Protein AF-A0A7C3PBK8-F1 (afdb_monomer_lite)

pLDDT: mean 81.06, std 20.04, range [30.98, 98.12]

Sequence (240 aa):
MKSNHGRAAHWAAGWSSLLLICTGCASPRWGSDIARHQQQAVAHIAACYSADLALLRAQLASAVAARRIILLGALHREMIARAYITTALEADPSALDADLSDPAVSSALVSEVRLGRMSASQARAWLADYALSLRLGDGGALRDSMLARLAPIIEADEAGASLIAAFDDHARNVASLLTEAGANAAALGALSDTEPQWSAAAEVAAQEAWRRLVLDRITNPARRAAAEELLRLLLDPGRA

Radius of gyration: 36.45 Å; chains: 1; bounding box: 90×35×88 Å

Secondary structure (DSSP, 8-state):
-----SSSTTSSSSSTTS---------TTTHHHHHHHHHHHHHHHHHHHHHHHHHHHHHHHHHHHHHHHHHHHHHHHHHHHTTSB-TTS-B-HHHHHHHHH-TT---HHHHHHHTTSS-HHHHHHHHHHHHHHHHSTTTHHHHHHHHTTSHHHHHHHHHHHHHHHHHHHHHHHHHHHHHHHHHHHHHHHHHHHHGGGS-HHHHHHHHHHHHHHTGGG---HHHHHHHHHHHHHHH-GGG-

Foldseek 3Di:
DDDPPPPPPPPVPPPVPPPPPPPPPDPLVCQLVVLVVLLVVLVVCLVVVVVVLVVVLVVLLVVLVVVLVVQLVVLVVLCVVLVCAPPVLAGDLVSVVVQLPDPVHDHQLSCCCVVVVAPSVRSSVLSRVLSVLVPDPPSPVVNSVSSCPTPVNVVSVVVSVVVSVVSVVVSVVVSVVSVVSSVVSVVSNVVSVVVVPCPVVVVVVVVVCCCVPPLVPDPDPVVSVVVVVVSVCVVCVPVD

Structure (mmCIF, N/CA/C/O backbone):
data_AF-A0A7C3PBK8-F1
#
_entry.id   AF-A0A7C3PBK8-F1
#
loop_
_atom_site.group_PDB
_atom_site.id
_atom_site.type_symbol
_atom_site.label_atom_id
_atom_site.label_alt_id
_atom_site.label_comp_id
_atom_site.label_asym_id
_atom_site.label_entity_id
_atom_site.label_seq_id
_atom_site.pdbx_PDB_ins_code
_atom_site.Cartn_x
_atom_site.Cartn_y
_atom_site.Cartn_z
_atom_site.occupancy
_atom_site.B_iso_or_equiv
_atom_site.auth_seq_id
_atom_site.auth_comp_id
_atom_site.auth_asym_id
_atom_site.auth_atom_id
_atom_site.pdbx_PDB_model_num
ATOM 1 N N . MET A 1 1 ? 12.113 -24.464 13.161 1.00 42.66 1 MET A N 1
ATOM 2 C CA . MET A 1 1 ? 11.514 -23.589 12.129 1.00 42.66 1 MET A CA 1
ATOM 3 C C . MET A 1 1 ? 12.636 -23.088 11.230 1.00 42.66 1 MET A C 1
ATOM 5 O O . MET A 1 1 ? 13.467 -22.326 11.698 1.00 42.66 1 MET A O 1
ATOM 9 N N . LYS A 1 2 ? 12.749 -23.612 10.002 1.00 35.50 2 LYS A N 1
ATOM 10 C CA . LYS A 1 2 ? 13.788 -23.223 9.030 1.00 35.50 2 LYS A CA 1
ATOM 11 C C . LYS A 1 2 ? 13.216 -22.130 8.122 1.00 35.50 2 LYS A C 1
ATOM 13 O O . LYS A 1 2 ? 12.125 -22.305 7.587 1.00 35.50 2 LYS A O 1
ATOM 18 N N . SER A 1 3 ? 13.914 -21.000 8.027 1.00 35.47 3 SER A N 1
ATOM 19 C CA . SER A 1 3 ? 13.472 -19.802 7.313 1.00 35.47 3 SER A CA 1
ATOM 20 C C . SER A 1 3 ? 13.457 -20.019 5.798 1.00 35.47 3 SER A C 1
ATOM 22 O O . SER A 1 3 ? 14.362 -20.603 5.206 1.00 35.47 3 SER A O 1
ATOM 24 N N . ASN A 1 4 ? 12.385 -19.543 5.172 1.00 36.56 4 ASN A N 1
ATOM 25 C CA . ASN A 1 4 ? 12.097 -19.688 3.751 1.00 36.56 4 ASN A CA 1
ATOM 26 C C . ASN A 1 4 ? 12.462 -18.372 3.033 1.00 36.56 4 ASN A C 1
ATOM 28 O O . ASN A 1 4 ? 11.590 -17.638 2.582 1.00 36.56 4 ASN A O 1
ATOM 32 N N . HIS A 1 5 ? 13.749 -18.005 3.024 1.00 38.28 5 HIS A N 1
ATOM 33 C CA . HIS A 1 5 ? 14.252 -16.740 2.443 1.00 38.28 5 HIS A CA 1
ATOM 34 C C . HIS A 1 5 ? 14.914 -16.905 1.061 1.00 38.28 5 HIS A C 1
ATOM 36 O O . HIS A 1 5 ? 15.543 -15.985 0.556 1.00 38.28 5 HIS A O 1
ATOM 42 N N . GLY A 1 6 ? 14.758 -18.062 0.409 1.00 34.66 6 GLY A N 1
ATOM 43 C CA . GLY A 1 6 ? 15.491 -18.382 -0.824 1.00 34.66 6 GLY A CA 1
ATOM 44 C C . GLY A 1 6 ? 14.760 -18.172 -2.155 1.00 34.66 6 GLY A C 1
ATOM 45 O O . GLY A 1 6 ? 15.334 -18.496 -3.186 1.00 34.66 6 GLY A O 1
ATOM 46 N N . ARG A 1 7 ? 13.500 -17.705 -2.191 1.00 40.16 7 ARG A N 1
ATOM 47 C CA . ARG A 1 7 ? 12.685 -17.765 -3.433 1.00 40.16 7 ARG A CA 1
ATOM 48 C C . ARG A 1 7 ? 12.373 -16.434 -4.124 1.00 40.16 7 ARG A C 1
ATOM 50 O O . ARG A 1 7 ? 11.835 -16.465 -5.225 1.00 40.16 7 ARG A O 1
ATOM 57 N N . ALA A 1 8 ? 12.749 -15.288 -3.556 1.00 38.88 8 ALA A N 1
ATOM 58 C CA . ALA A 1 8 ? 12.483 -13.987 -4.185 1.00 38.88 8 ALA A CA 1
ATOM 59 C C . ALA A 1 8 ? 13.524 -13.578 -5.252 1.00 38.88 8 ALA A C 1
ATOM 61 O O . ALA A 1 8 ? 13.237 -12.734 -6.093 1.00 38.88 8 ALA A O 1
ATOM 62 N N . ALA A 1 9 ? 14.709 -14.200 -5.280 1.00 38.47 9 ALA A N 1
ATOM 63 C CA . ALA A 1 9 ? 15.804 -13.789 -6.168 1.00 38.47 9 ALA A CA 1
ATOM 64 C C . ALA A 1 9 ? 15.741 -14.367 -7.599 1.00 38.47 9 ALA A C 1
ATOM 66 O O . ALA A 1 9 ? 16.512 -13.951 -8.459 1.00 38.47 9 ALA A O 1
ATOM 67 N N . HIS A 1 10 ? 14.827 -15.300 -7.891 1.00 34.94 10 HIS A N 1
ATOM 68 C CA . HIS A 1 10 ? 14.789 -15.972 -9.200 1.00 34.94 10 HIS A CA 1
ATOM 69 C C . HIS A 1 10 ? 13.892 -15.304 -10.253 1.00 34.94 10 HIS A C 1
ATOM 71 O O . HIS A 1 10 ? 14.006 -15.642 -11.427 1.00 34.94 10 HIS A O 1
ATOM 77 N N . TRP A 1 11 ? 13.047 -14.337 -9.882 1.00 38.69 11 TRP A N 1
ATOM 78 C CA . TRP A 1 11 ? 12.154 -13.674 -10.845 1.00 38.69 11 TRP A CA 1
ATOM 79 C C . TRP A 1 11 ? 12.794 -12.467 -11.548 1.00 38.69 11 TRP A C 1
ATOM 81 O O . TRP A 1 11 ? 12.399 -12.142 -12.663 1.00 38.69 11 TRP A O 1
ATOM 91 N N . ALA A 1 12 ? 13.830 -11.854 -10.964 1.00 37.75 12 ALA A N 1
ATOM 92 C CA . ALA A 1 12 ? 14.523 -10.708 -11.564 1.00 37.75 12 ALA A CA 1
ATOM 93 C C . ALA A 1 12 ? 15.600 -11.101 -12.598 1.00 37.75 12 ALA A C 1
ATOM 95 O O . ALA A 1 12 ? 15.967 -10.291 -13.440 1.00 37.75 12 ALA A O 1
ATOM 96 N N . ALA A 1 13 ? 16.092 -12.345 -12.575 1.00 37.31 13 ALA A N 1
ATOM 97 C CA . ALA A 1 13 ? 17.197 -12.782 -13.435 1.00 37.31 13 ALA A CA 1
ATOM 98 C C . ALA A 1 13 ? 16.756 -13.350 -14.800 1.00 37.31 13 ALA A C 1
ATOM 100 O O . ALA A 1 13 ? 17.595 -13.584 -15.662 1.00 37.31 13 ALA A O 1
ATOM 101 N N . GLY A 1 14 ? 15.454 -13.585 -15.012 1.00 30.98 14 GLY A N 1
ATOM 102 C CA . GLY A 1 14 ? 14.950 -14.245 -16.225 1.00 30.98 14 GLY A CA 1
ATOM 103 C C . GLY A 1 14 ? 14.708 -13.325 -17.426 1.00 30.98 14 GLY A C 1
ATOM 104 O O . GLY A 1 14 ? 14.593 -13.816 -18.543 1.00 30.98 14 GLY A O 1
ATOM 105 N N . TRP A 1 15 ? 14.630 -12.008 -17.214 1.00 38.47 15 TRP A N 1
ATOM 106 C CA . TRP A 1 15 ? 14.223 -11.050 -18.255 1.00 38.47 15 TRP A CA 1
ATOM 107 C C . TRP A 1 15 ? 15.359 -10.113 -18.690 1.00 38.47 15 TRP A C 1
ATOM 109 O O . TRP A 1 15 ? 15.302 -9.537 -19.772 1.00 38.47 15 TRP A O 1
ATOM 119 N N . SER A 1 16 ? 16.434 -10.005 -17.902 1.00 34.56 16 SER A N 1
ATOM 120 C CA . SER A 1 16 ? 17.576 -9.128 -18.204 1.00 34.56 16 SER A CA 1
ATOM 121 C C . SER A 1 16 ? 18.539 -9.683 -19.261 1.00 34.56 16 SER A C 1
ATOM 123 O O . SER A 1 16 ? 19.406 -8.954 -19.732 1.00 34.56 16 SER A O 1
ATOM 125 N N . SER A 1 17 ? 18.413 -10.951 -19.659 1.00 34.31 17 SER A N 1
ATOM 126 C CA . SER A 1 17 ? 19.402 -11.617 -20.526 1.00 34.31 17 SER A CA 1
ATOM 127 C C . SER A 1 17 ? 19.034 -11.672 -22.014 1.00 34.31 17 SER A C 1
ATOM 129 O O . SER A 1 17 ? 19.794 -12.234 -22.796 1.00 34.31 17 SER A O 1
ATOM 131 N N . LEU A 1 18 ? 17.911 -11.076 -22.430 1.00 34.94 18 LEU A N 1
ATOM 132 C CA . LEU A 1 18 ? 17.452 -11.076 -23.831 1.00 34.94 18 LEU A CA 1
ATOM 133 C C . LEU A 1 18 ? 17.521 -9.701 -24.519 1.00 34.94 18 LEU A C 1
ATOM 135 O O . LEU A 1 18 ? 16.966 -9.518 -25.594 1.00 34.94 18 LEU A O 1
ATOM 139 N N . LEU A 1 19 ? 18.268 -8.759 -23.936 1.00 39.28 19 LEU A N 1
ATOM 140 C CA . LEU A 1 19 ? 18.744 -7.539 -24.604 1.00 39.28 19 LEU A CA 1
ATOM 141 C C . LEU A 1 19 ? 20.261 -7.607 -24.841 1.00 39.28 19 LEU A C 1
ATOM 143 O O . LEU A 1 19 ? 20.978 -6.617 -24.724 1.00 39.28 19 LEU A O 1
ATOM 147 N N . LEU A 1 20 ? 20.766 -8.792 -25.196 1.00 36.84 20 LEU A N 1
ATOM 148 C CA . LEU A 1 20 ? 22.026 -8.886 -25.925 1.00 36.84 20 LEU A CA 1
ATOM 149 C C . LEU A 1 20 ? 21.762 -8.324 -27.322 1.00 36.84 20 LEU A C 1
ATOM 151 O O . LEU A 1 20 ? 21.361 -9.032 -28.242 1.00 36.84 20 LEU A O 1
ATOM 155 N N . ILE A 1 21 ? 21.935 -7.008 -27.437 1.00 43.47 21 ILE A N 1
ATOM 156 C CA . ILE A 1 21 ? 22.068 -6.305 -28.703 1.00 43.47 21 ILE A CA 1
ATOM 157 C C . ILE A 1 21 ? 23.242 -6.981 -29.402 1.00 43.47 21 ILE A C 1
ATOM 159 O O . ILE A 1 21 ? 24.402 -6.749 -29.066 1.00 43.47 21 ILE A O 1
ATOM 163 N N . CYS A 1 22 ? 22.937 -7.880 -30.334 1.00 37.81 22 CYS A N 1
ATOM 164 C CA . CYS A 1 22 ? 23.905 -8.369 -31.291 1.00 37.81 22 CYS A CA 1
ATOM 165 C C . CYS A 1 22 ? 24.345 -7.165 -32.128 1.00 37.81 22 CYS A C 1
ATOM 167 O O . CYS A 1 22 ? 23.820 -6.926 -33.212 1.00 37.81 22 CYS A O 1
ATOM 169 N N . THR A 1 23 ? 25.351 -6.432 -31.654 1.00 44.59 23 THR A N 1
ATOM 170 C CA . THR A 1 23 ? 26.271 -5.655 -32.488 1.00 44.59 23 THR A CA 1
ATOM 171 C C . THR A 1 23 ? 27.145 -6.634 -33.280 1.00 44.59 23 THR A C 1
ATOM 173 O O . THR A 1 23 ? 28.371 -6.588 -33.270 1.00 44.59 23 THR A O 1
ATOM 176 N N . GLY A 1 24 ? 26.502 -7.605 -33.934 1.00 39.56 24 GLY A N 1
ATOM 177 C CA . GLY A 1 24 ? 27.142 -8.432 -34.933 1.00 39.56 24 GLY A CA 1
ATOM 178 C C . GLY A 1 24 ? 27.503 -7.519 -36.088 1.00 39.56 24 GLY A C 1
ATOM 179 O O . GLY A 1 24 ? 26.686 -6.692 -36.482 1.00 39.56 24 GLY A O 1
ATOM 180 N N . CYS A 1 25 ? 28.733 -7.660 -36.570 1.00 46.56 25 CYS A N 1
ATOM 181 C CA . CYS A 1 25 ? 29.315 -7.010 -37.734 1.00 46.56 25 CYS A CA 1
ATOM 182 C C . CYS A 1 25 ? 28.299 -6.880 -38.883 1.00 46.56 25 CYS A C 1
ATOM 184 O O . CYS A 1 25 ? 28.192 -7.760 -39.738 1.00 46.56 25 CYS A O 1
ATOM 186 N N . ALA A 1 26 ? 27.517 -5.803 -38.889 1.00 45.06 26 ALA A N 1
ATOM 187 C CA . ALA A 1 26 ? 26.618 -5.501 -39.982 1.00 45.06 26 ALA A CA 1
ATOM 188 C C . ALA A 1 26 ? 27.491 -4.972 -41.113 1.00 45.06 26 ALA A C 1
ATOM 190 O O . ALA A 1 26 ? 28.258 -4.030 -40.920 1.00 45.06 26 ALA A O 1
ATOM 191 N N . SER A 1 27 ? 27.418 -5.600 -42.288 1.00 46.34 27 SER A N 1
ATOM 192 C CA . SER A 1 27 ? 28.112 -5.051 -43.451 1.00 46.34 27 SER A CA 1
ATOM 193 C C . SER A 1 27 ? 27.614 -3.612 -43.690 1.00 46.34 27 SER A C 1
ATOM 195 O O . SER A 1 27 ? 26.404 -3.384 -43.556 1.00 46.34 27 SER A O 1
ATOM 197 N N . PRO A 1 28 ? 28.479 -2.668 -44.103 1.00 55.09 28 PRO A N 1
ATOM 198 C CA . PRO A 1 28 ? 28.117 -1.258 -44.302 1.00 55.09 28 PRO A CA 1
ATOM 199 C C . PRO A 1 28 ? 26.886 -1.046 -45.199 1.00 55.09 28 PRO A C 1
ATOM 201 O O . PRO A 1 28 ? 26.169 -0.062 -45.074 1.00 55.09 28 PRO A O 1
ATOM 204 N N . ARG A 1 29 ? 26.588 -2.011 -46.082 1.00 55.69 29 ARG A N 1
ATOM 205 C CA . ARG A 1 29 ? 25.428 -1.989 -46.986 1.00 55.69 29 ARG A CA 1
ATOM 206 C C . ARG A 1 29 ? 24.061 -2.089 -46.296 1.00 55.69 29 ARG A C 1
ATOM 208 O O . ARG A 1 29 ? 23.075 -1.742 -46.930 1.00 55.69 29 ARG A O 1
ATOM 215 N N . TRP A 1 30 ? 23.988 -2.587 -45.061 1.00 55.16 30 TRP A N 1
ATOM 216 C CA . TRP A 1 30 ? 22.724 -2.848 -44.347 1.00 55.16 30 TRP A CA 1
ATOM 217 C C . TRP A 1 30 ? 22.622 -2.057 -43.031 1.00 55.16 30 TRP A C 1
ATOM 219 O O . TRP A 1 30 ? 21.628 -2.180 -42.317 1.00 55.16 30 TRP A O 1
ATOM 229 N N . GLY A 1 31 ? 23.642 -1.254 -42.698 1.00 62.44 31 GLY A N 1
ATOM 230 C CA . GLY A 1 31 ? 23.744 -0.544 -41.419 1.00 62.44 31 GLY A CA 1
ATOM 231 C C . GLY A 1 31 ? 22.598 0.439 -41.171 1.00 62.44 31 GLY A C 1
ATOM 232 O O . GLY A 1 31 ? 22.025 0.439 -40.085 1.00 62.44 31 GLY A O 1
ATOM 233 N N . SER A 1 32 ? 22.189 1.201 -42.191 1.00 67.81 32 SER A N 1
ATOM 234 C CA . SER A 1 32 ? 21.109 2.195 -42.084 1.00 67.81 32 SER A CA 1
ATOM 235 C C . SER A 1 32 ? 19.726 1.563 -41.871 1.00 67.81 32 SER A C 1
ATOM 237 O O . SER A 1 32 ? 18.951 2.025 -41.032 1.00 67.81 32 SER A O 1
ATOM 239 N N . ASP A 1 33 ? 19.419 0.462 -42.562 1.00 72.88 33 ASP A N 1
ATOM 240 C CA . ASP A 1 33 ? 18.160 -0.270 -42.382 1.00 72.88 33 ASP A CA 1
ATOM 241 C C . ASP A 1 33 ? 18.093 -0.959 -41.016 1.00 72.88 33 ASP A C 1
ATOM 243 O O . ASP A 1 33 ? 17.068 -0.881 -40.335 1.00 72.88 33 ASP A O 1
ATOM 247 N N . ILE A 1 34 ? 19.194 -1.575 -40.574 1.00 74.00 34 ILE A N 1
ATOM 248 C CA . ILE A 1 34 ? 19.289 -2.195 -39.247 1.00 74.00 34 ILE A CA 1
ATOM 249 C C . ILE A 1 34 ? 19.148 -1.134 -38.149 1.00 74.00 34 ILE A C 1
ATOM 251 O O . ILE A 1 34 ? 18.367 -1.334 -37.219 1.00 74.00 34 ILE A O 1
ATOM 255 N N . ALA A 1 35 ? 19.831 0.007 -38.265 1.00 72.00 35 ALA A N 1
ATOM 256 C CA . ALA A 1 35 ? 19.736 1.093 -37.293 1.00 72.00 35 ALA A CA 1
ATOM 257 C C . ALA A 1 35 ? 18.319 1.685 -37.221 1.00 72.00 35 ALA A C 1
ATOM 259 O O . ALA A 1 35 ? 17.782 1.885 -36.131 1.00 72.00 35 ALA A O 1
ATOM 260 N N . ARG A 1 36 ? 17.661 1.882 -38.371 1.00 78.94 36 ARG A N 1
ATOM 261 C CA . ARG A 1 36 ? 16.263 2.333 -38.444 1.00 78.94 36 ARG A CA 1
ATOM 262 C C . ARG A 1 36 ? 15.306 1.337 -37.790 1.00 78.94 36 ARG A C 1
ATOM 264 O O . ARG A 1 36 ? 14.437 1.744 -37.019 1.00 78.94 36 ARG A O 1
ATOM 271 N N . HIS A 1 37 ? 15.473 0.040 -38.046 1.00 81.56 37 HIS A N 1
ATOM 272 C CA . HIS A 1 37 ? 14.678 -0.999 -37.389 1.00 81.56 37 HIS A CA 1
ATOM 273 C C . HIS A 1 37 ? 14.928 -1.057 -35.879 1.00 81.56 37 HIS A C 1
ATOM 275 O O . HIS A 1 37 ? 13.973 -1.192 -35.116 1.00 81.56 37 HIS A O 1
ATOM 281 N N . GLN A 1 38 ? 16.175 -0.895 -35.428 1.00 80.44 38 GLN A N 1
ATOM 282 C CA . GLN A 1 38 ? 16.505 -0.819 -34.003 1.00 80.44 38 GLN A CA 1
ATOM 283 C C . GLN A 1 38 ? 15.864 0.403 -33.337 1.00 80.44 38 GLN A C 1
ATOM 285 O O . GLN A 1 38 ? 15.256 0.267 -32.278 1.00 80.44 38 GLN A O 1
ATOM 290 N N . GLN A 1 39 ? 15.914 1.576 -33.971 1.00 82.88 39 GLN A N 1
ATOM 291 C CA . GLN A 1 39 ? 15.267 2.785 -33.461 1.00 82.88 39 GLN A CA 1
ATOM 292 C C . GLN A 1 39 ? 13.746 2.608 -33.338 1.00 82.88 39 GLN A C 1
ATOM 294 O O . GLN A 1 39 ? 13.162 2.952 -32.309 1.00 82.88 39 GLN A O 1
ATOM 299 N N . GLN A 1 40 ? 13.101 2.033 -34.358 1.00 87.75 40 GLN A N 1
ATOM 300 C CA . GLN A 1 40 ? 11.667 1.728 -34.332 1.00 87.75 40 GLN A CA 1
ATOM 301 C C . GLN A 1 40 ? 11.316 0.709 -33.244 1.00 87.75 40 GLN A C 1
ATOM 303 O O . GLN A 1 40 ? 10.330 0.895 -32.532 1.00 87.75 40 GLN A O 1
ATOM 308 N N . ALA A 1 41 ? 12.127 -0.340 -33.088 1.00 85.56 41 ALA A N 1
ATOM 309 C CA . ALA A 1 41 ? 11.930 -1.352 -32.060 1.00 85.56 41 ALA A CA 1
ATOM 310 C C . ALA A 1 41 ? 12.036 -0.748 -30.653 1.00 85.56 41 ALA A C 1
ATOM 312 O O . ALA A 1 41 ? 11.149 -0.970 -29.833 1.00 85.56 41 ALA A O 1
ATOM 313 N N . VAL A 1 42 ? 13.060 0.070 -30.386 1.00 85.31 42 VAL A N 1
ATOM 314 C CA . VAL A 1 42 ? 13.225 0.747 -29.090 1.00 85.31 42 VAL A CA 1
ATOM 315 C C . VAL A 1 42 ? 12.060 1.697 -28.811 1.00 85.31 42 VAL A C 1
ATOM 317 O O . VAL A 1 42 ? 11.511 1.676 -27.712 1.00 85.31 42 VAL A O 1
ATOM 320 N N . ALA A 1 43 ? 11.626 2.482 -29.802 1.00 86.69 43 ALA A N 1
ATOM 321 C CA . ALA A 1 43 ? 10.482 3.379 -29.651 1.00 86.69 43 ALA A CA 1
ATOM 322 C C . ALA A 1 43 ? 9.178 2.617 -29.357 1.00 86.69 43 ALA A C 1
ATOM 324 O O . ALA A 1 43 ? 8.403 3.020 -28.489 1.00 86.69 43 ALA A O 1
ATOM 325 N N . HIS A 1 44 ? 8.947 1.496 -30.046 1.00 89.38 44 HIS A N 1
ATOM 326 C CA . HIS A 1 44 ? 7.777 0.653 -29.815 1.00 89.38 44 HIS A CA 1
ATOM 327 C C . HIS A 1 44 ? 7.802 0.013 -28.422 1.00 89.38 44 HIS A C 1
ATOM 329 O O . HIS A 1 44 ? 6.810 0.091 -27.699 1.00 89.38 44 HIS A O 1
ATOM 335 N N . ILE A 1 45 ? 8.949 -0.543 -28.012 1.00 89.19 45 ILE A N 1
ATOM 336 C CA . ILE A 1 45 ? 9.147 -1.099 -26.666 1.00 89.19 45 ILE A CA 1
ATOM 337 C C . ILE A 1 45 ? 8.885 -0.023 -25.610 1.00 89.19 45 ILE A C 1
ATOM 339 O O . ILE A 1 45 ? 8.162 -0.283 -24.653 1.00 89.19 45 ILE A O 1
ATOM 343 N N . ALA A 1 46 ? 9.406 1.192 -25.797 1.00 88.50 46 ALA A N 1
ATOM 344 C CA . ALA A 1 46 ? 9.185 2.290 -24.864 1.00 88.50 46 ALA A CA 1
ATOM 345 C C . ALA A 1 46 ? 7.706 2.675 -24.738 1.00 88.50 46 ALA A C 1
ATOM 347 O O . ALA A 1 46 ? 7.212 2.845 -23.622 1.00 88.50 46 ALA A O 1
ATOM 348 N N . ALA A 1 47 ? 6.982 2.747 -25.857 1.00 90.31 47 ALA A N 1
ATOM 349 C CA . ALA A 1 47 ? 5.553 3.039 -25.855 1.00 90.31 47 ALA A CA 1
ATOM 350 C C . ALA A 1 47 ? 4.750 1.953 -25.121 1.00 90.31 47 ALA A C 1
ATOM 352 O O . ALA A 1 47 ? 4.002 2.270 -24.194 1.00 90.31 47 ALA A O 1
ATOM 353 N N . CYS A 1 48 ? 4.943 0.679 -25.478 1.00 92.81 48 CYS A N 1
ATOM 354 C CA . CYS A 1 48 ? 4.264 -0.444 -24.827 1.00 92.81 48 CYS A CA 1
ATOM 355 C C . CYS A 1 48 ? 4.568 -0.495 -23.327 1.00 92.81 48 CYS A C 1
ATOM 357 O O . CYS A 1 48 ? 3.650 -0.544 -22.512 1.00 92.81 48 CYS A O 1
ATOM 359 N N . TYR A 1 49 ? 5.843 -0.381 -22.957 1.00 91.56 49 TYR A N 1
ATOM 360 C CA . TYR A 1 49 ? 6.254 -0.442 -21.561 1.00 91.56 49 TYR A CA 1
ATOM 361 C C . TYR A 1 49 ? 5.686 0.721 -20.738 1.00 91.56 49 TYR A C 1
ATOM 363 O O . TYR A 1 49 ? 5.270 0.527 -19.600 1.00 91.56 49 TYR A O 1
ATOM 371 N N . SER A 1 50 ? 5.601 1.927 -21.309 1.00 91.19 50 SER A N 1
ATOM 372 C CA . SER A 1 50 ? 4.986 3.073 -20.627 1.00 91.19 50 SER A CA 1
ATOM 373 C C . SER A 1 50 ? 3.494 2.862 -20.336 1.00 91.19 50 SER A C 1
ATOM 375 O O . SER A 1 50 ? 3.023 3.213 -19.252 1.00 91.19 50 SER A O 1
ATOM 377 N N . ALA A 1 51 ? 2.760 2.243 -21.267 1.00 93.50 51 ALA A N 1
ATOM 378 C CA . ALA A 1 51 ? 1.350 1.917 -21.088 1.00 93.50 51 ALA A CA 1
ATOM 379 C C . ALA A 1 51 ? 1.161 0.834 -20.014 1.00 93.50 51 ALA A C 1
ATOM 381 O O . ALA A 1 51 ? 0.305 0.976 -19.138 1.00 93.50 51 ALA A O 1
ATOM 382 N N . ASP A 1 52 ? 2.008 -0.198 -20.030 1.00 95.38 52 ASP A N 1
ATOM 383 C CA . ASP A 1 52 ? 1.993 -1.265 -19.029 1.00 95.38 52 ASP A CA 1
ATOM 384 C C . ASP A 1 52 ? 2.326 -0.728 -17.632 1.00 95.38 52 ASP A C 1
ATOM 386 O O . ASP A 1 52 ? 1.628 -1.039 -16.666 1.00 95.38 52 ASP A O 1
ATOM 390 N N . LEU A 1 53 ? 3.336 0.139 -17.510 1.00 93.88 53 LEU A N 1
ATOM 391 C CA . LEU A 1 53 ? 3.671 0.793 -16.244 1.00 93.88 53 LEU A CA 1
ATOM 392 C C . LEU A 1 53 ? 2.512 1.644 -15.715 1.00 93.88 53 LEU A C 1
ATOM 394 O O . LEU A 1 53 ? 2.226 1.601 -14.519 1.00 93.88 53 LEU A O 1
ATOM 398 N N . ALA A 1 54 ? 1.818 2.388 -16.580 1.00 94.56 54 ALA A N 1
ATOM 399 C CA . ALA A 1 54 ? 0.658 3.181 -16.179 1.00 94.56 54 ALA A CA 1
ATOM 400 C C . ALA A 1 54 ? -0.493 2.293 -15.671 1.00 94.56 54 ALA A C 1
ATOM 402 O O . ALA A 1 54 ? -1.103 2.592 -14.640 1.00 94.56 54 ALA A O 1
ATOM 403 N N . LEU A 1 55 ? -0.756 1.171 -16.349 1.00 97.19 55 LEU A N 1
ATOM 404 C CA . LEU A 1 55 ? -1.753 0.193 -15.918 1.00 97.19 55 LEU A CA 1
ATOM 405 C C . LEU A 1 55 ? -1.376 -0.437 -14.571 1.00 97.19 55 LEU A C 1
ATOM 407 O O . LEU A 1 55 ? -2.203 -0.478 -13.658 1.00 97.19 55 LEU A O 1
ATOM 411 N N . LEU A 1 56 ? -0.127 -0.883 -14.420 1.00 96.94 56 LEU A N 1
ATOM 412 C CA . LEU A 1 56 ? 0.385 -1.459 -13.175 1.00 96.94 56 LEU A CA 1
ATOM 413 C C . LEU A 1 56 ? 0.317 -0.452 -12.025 1.00 96.94 56 LEU A C 1
ATOM 415 O O . LEU A 1 56 ? -0.087 -0.807 -10.917 1.00 96.94 56 LEU A O 1
ATOM 419 N N . ARG A 1 57 ? 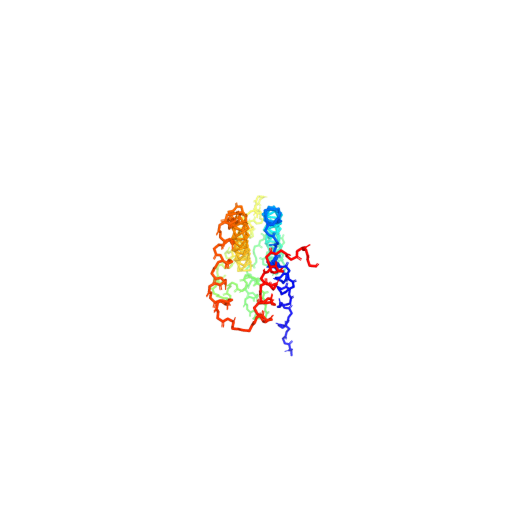0.624 0.821 -12.286 1.00 97.62 57 ARG A N 1
ATOM 420 C CA . ARG A 1 57 ? 0.510 1.894 -11.296 1.00 97.62 57 ARG A CA 1
ATOM 421 C C . ARG A 1 57 ? -0.927 2.108 -10.829 1.00 97.62 57 ARG A C 1
ATOM 423 O O . ARG A 1 57 ? -1.158 2.294 -9.630 1.00 97.62 57 ARG A O 1
ATOM 430 N N . ALA A 1 58 ? -1.887 2.077 -11.752 1.00 97.56 58 ALA A N 1
ATOM 431 C CA . ALA A 1 58 ? -3.308 2.193 -11.438 1.00 97.56 58 ALA A CA 1
ATOM 432 C C . ALA A 1 58 ? -3.813 0.981 -10.637 1.00 97.56 58 ALA A C 1
ATOM 434 O O . ALA A 1 58 ? -4.508 1.148 -9.632 1.00 97.56 58 ALA A O 1
ATOM 435 N N . GLN A 1 59 ? -3.411 -0.233 -11.023 1.00 98.00 59 GLN A N 1
ATOM 436 C CA . GLN A 1 59 ? -3.731 -1.460 -10.287 1.00 98.00 59 GLN A CA 1
ATOM 437 C C . GLN A 1 59 ? -3.145 -1.443 -8.874 1.00 98.00 59 GLN A C 1
ATOM 439 O O . GLN A 1 59 ? -3.839 -1.782 -7.915 1.00 98.00 59 GLN A O 1
ATOM 444 N N . LEU A 1 60 ? -1.899 -0.987 -8.725 1.00 98.00 60 LEU A N 1
ATOM 445 C CA . LEU A 1 60 ? -1.247 -0.838 -7.430 1.00 98.00 60 LEU A CA 1
ATOM 446 C C . LEU A 1 60 ? -2.003 0.148 -6.530 1.00 98.00 60 LEU A C 1
ATOM 448 O O . LEU A 1 60 ? -2.308 -0.175 -5.383 1.00 98.00 60 LEU A O 1
ATOM 452 N N . ALA A 1 61 ? -2.364 1.321 -7.057 1.00 97.50 61 ALA A N 1
ATOM 453 C CA . ALA A 1 61 ? -3.150 2.306 -6.317 1.00 97.50 61 ALA A CA 1
ATOM 454 C C . ALA A 1 61 ? -4.514 1.741 -5.884 1.00 97.50 61 ALA A C 1
ATOM 456 O O . ALA A 1 61 ? -4.917 1.899 -4.730 1.00 97.50 61 ALA A O 1
ATOM 457 N N . SER A 1 62 ? -5.196 1.019 -6.779 1.00 98.00 62 SER A N 1
ATOM 458 C CA . SER A 1 62 ? -6.465 0.356 -6.468 1.00 98.00 62 SER A CA 1
ATOM 459 C C . SER A 1 62 ? -6.309 -0.718 -5.389 1.00 98.00 62 SER A C 1
ATOM 461 O O . SER A 1 62 ? -7.173 -0.838 -4.522 1.00 98.00 62 SER A O 1
ATOM 463 N N . ALA A 1 63 ? -5.225 -1.496 -5.413 1.00 97.50 63 ALA A N 1
ATOM 464 C CA . ALA A 1 63 ? -4.958 -2.526 -4.413 1.00 97.50 63 ALA A CA 1
ATOM 465 C C . ALA A 1 63 ? -4.678 -1.920 -3.027 1.00 97.50 63 ALA A C 1
ATOM 467 O O . ALA A 1 63 ? -5.204 -2.410 -2.025 1.00 97.50 63 ALA A O 1
ATOM 468 N N . VAL A 1 64 ? -3.908 -0.827 -2.965 1.00 97.56 64 VAL A N 1
ATOM 469 C CA . VAL A 1 64 ? -3.665 -0.069 -1.724 1.00 97.56 64 VAL A CA 1
ATOM 470 C C . VAL A 1 64 ? -4.980 0.486 -1.167 1.00 97.56 64 VAL A C 1
ATOM 472 O O . VAL A 1 64 ? -5.281 0.287 0.011 1.00 97.56 64 VAL A O 1
ATOM 475 N N . ALA A 1 65 ? -5.815 1.093 -2.015 1.00 96.75 65 ALA A N 1
ATOM 476 C CA . ALA A 1 65 ? -7.120 1.614 -1.611 1.00 96.75 65 ALA A CA 1
ATOM 477 C C . ALA A 1 65 ? -8.074 0.508 -1.118 1.00 96.75 65 ALA A C 1
ATOM 479 O O . ALA A 1 65 ? -8.714 0.652 -0.076 1.00 96.75 65 ALA A O 1
ATOM 480 N N . ALA A 1 66 ? -8.138 -0.629 -1.816 1.00 97.75 66 ALA A N 1
ATOM 481 C CA . ALA A 1 66 ? -8.959 -1.767 -1.406 1.00 97.75 66 ALA A CA 1
ATOM 482 C C . ALA A 1 66 ? -8.501 -2.341 -0.057 1.00 97.75 66 ALA A C 1
ATOM 484 O O . ALA A 1 66 ? -9.326 -2.603 0.822 1.00 97.75 66 ALA A O 1
ATOM 485 N N . ARG A 1 67 ? -7.184 -2.480 0.146 1.00 97.19 67 ARG A N 1
ATOM 486 C CA . ARG A 1 67 ? -6.615 -2.917 1.427 1.00 97.19 67 ARG A CA 1
ATOM 487 C C . ARG A 1 67 ? -7.017 -1.980 2.561 1.00 97.19 67 ARG A C 1
ATOM 489 O O . ARG A 1 67 ? -7.424 -2.460 3.617 1.00 97.19 67 ARG A O 1
ATOM 496 N N . ARG A 1 68 ? -6.950 -0.667 2.338 1.00 97.06 68 ARG A N 1
ATOM 497 C CA . ARG A 1 68 ? -7.389 0.338 3.309 1.00 97.06 68 ARG A CA 1
ATOM 498 C C . ARG A 1 68 ? -8.853 0.142 3.714 1.00 97.06 68 ARG A C 1
ATOM 500 O O . ARG A 1 68 ? -9.146 0.086 4.904 1.00 97.06 68 ARG A O 1
ATOM 507 N N . ILE A 1 69 ? -9.759 -0.020 2.749 1.00 96.81 69 ILE A N 1
ATOM 508 C CA . ILE A 1 69 ? -11.192 -0.251 3.012 1.00 96.81 69 ILE A CA 1
ATOM 509 C C . ILE A 1 69 ? -11.402 -1.524 3.845 1.00 96.81 69 ILE A C 1
ATOM 511 O O . ILE A 1 69 ? -12.164 -1.521 4.813 1.00 96.81 69 ILE A O 1
ATOM 515 N N . ILE A 1 70 ? -10.697 -2.607 3.503 1.00 97.88 70 ILE A N 1
ATOM 516 C CA . ILE A 1 70 ? -10.774 -3.877 4.236 1.00 97.88 70 ILE A CA 1
ATOM 517 C C . ILE A 1 70 ? -10.317 -3.698 5.687 1.00 97.88 70 ILE A C 1
ATOM 519 O O . ILE A 1 70 ? -10.993 -4.191 6.592 1.00 97.88 70 ILE A O 1
ATOM 523 N N . LEU A 1 71 ? -9.208 -2.988 5.916 1.00 97.88 71 LEU A N 1
ATOM 524 C CA . LEU A 1 71 ? -8.682 -2.731 7.257 1.00 97.88 71 LEU A CA 1
ATOM 525 C C . LEU A 1 71 ? -9.627 -1.853 8.082 1.00 97.88 71 LEU A C 1
ATOM 527 O O . LEU A 1 71 ? -9.923 -2.206 9.219 1.00 97.88 71 LEU A O 1
ATOM 531 N N . LEU A 1 72 ? -10.169 -0.773 7.510 1.00 97.75 72 LEU A N 1
ATOM 532 C CA . LEU A 1 72 ? -11.171 0.063 8.184 1.00 97.75 72 LEU A CA 1
ATOM 533 C C . LEU A 1 72 ? -12.395 -0.768 8.597 1.00 97.75 72 LEU A C 1
ATOM 535 O O . LEU A 1 72 ? -12.835 -0.713 9.745 1.00 97.75 72 LEU A O 1
ATOM 539 N N . GLY A 1 73 ? -12.902 -1.608 7.690 1.00 97.31 73 GLY A N 1
ATOM 540 C CA . GLY A 1 73 ? -14.006 -2.516 7.992 1.00 97.31 73 GLY A CA 1
ATOM 541 C C . GLY A 1 73 ? -13.658 -3.564 9.055 1.00 97.31 73 GLY A C 1
ATOM 542 O O . GLY A 1 73 ? -14.517 -3.926 9.859 1.00 97.31 73 GLY A O 1
ATOM 543 N N . ALA A 1 74 ? -12.417 -4.057 9.081 1.00 97.75 74 ALA A N 1
ATOM 544 C CA . ALA A 1 74 ? -11.948 -4.996 10.097 1.00 97.75 74 ALA A CA 1
ATOM 545 C C . ALA A 1 74 ? -11.875 -4.343 11.481 1.00 97.75 74 ALA A C 1
ATOM 547 O O . ALA A 1 74 ? -12.397 -4.915 12.433 1.00 97.75 74 ALA A O 1
ATOM 548 N N . LEU A 1 75 ? -11.323 -3.131 11.575 1.00 97.88 75 LEU A N 1
ATOM 549 C CA . LEU A 1 75 ? -11.270 -2.369 12.822 1.00 97.88 75 LEU A CA 1
ATOM 550 C C . LEU A 1 75 ? -12.669 -2.037 13.339 1.00 97.88 75 LEU A C 1
ATOM 552 O O . LEU A 1 75 ? -12.947 -2.231 14.515 1.00 97.88 75 LEU A O 1
ATOM 556 N N . HIS A 1 76 ? -13.585 -1.622 12.460 1.00 96.56 76 HIS A N 1
ATOM 557 C CA . HIS A 1 76 ? -14.980 -1.404 12.843 1.00 96.56 76 HIS A CA 1
ATOM 558 C C . HIS A 1 76 ? -15.619 -2.666 13.445 1.00 96.56 76 HIS A C 1
ATOM 560 O O . HIS A 1 76 ? -16.221 -2.608 14.517 1.00 96.56 76 HIS A O 1
ATOM 566 N N . ARG A 1 77 ? -15.461 -3.822 12.785 1.00 96.56 77 ARG A N 1
ATOM 567 C CA . ARG A 1 77 ? -15.970 -5.101 13.302 1.00 96.56 77 ARG A CA 1
ATOM 568 C C . ARG A 1 77 ? -15.300 -5.505 14.612 1.00 96.56 77 ARG A C 1
ATOM 570 O O . ARG A 1 77 ? -15.978 -6.073 15.458 1.00 96.56 77 ARG A O 1
ATOM 577 N N . GLU A 1 78 ? -14.015 -5.207 14.791 1.00 97.00 78 GLU A N 1
ATOM 578 C CA . GLU A 1 78 ? -13.309 -5.439 16.053 1.00 97.00 78 GLU A CA 1
ATOM 579 C C . GLU A 1 78 ? -13.944 -4.642 17.198 1.00 97.00 78 GLU A C 1
ATOM 581 O O . GLU A 1 78 ? -14.226 -5.232 18.237 1.00 97.00 78 GLU A O 1
ATOM 586 N N . MET A 1 79 ? -14.256 -3.352 16.999 1.00 96.38 79 MET A N 1
ATOM 587 C CA . MET A 1 79 ? -14.899 -2.523 18.035 1.00 96.38 79 MET A CA 1
ATOM 588 C C . MET A 1 79 ? -16.235 -3.118 18.509 1.00 96.38 79 MET A C 1
ATOM 590 O O . MET A 1 79 ? -16.551 -3.073 19.696 1.00 96.38 79 MET A O 1
ATOM 594 N N . ILE A 1 80 ? -17.007 -3.707 17.589 1.00 96.06 80 ILE A N 1
ATOM 595 C CA . ILE A 1 80 ? -18.283 -4.369 17.899 1.00 96.06 80 ILE A CA 1
ATOM 596 C C . ILE A 1 80 ? -18.044 -5.731 18.563 1.00 96.06 80 ILE A C 1
ATOM 598 O O . ILE A 1 80 ? -18.641 -6.033 19.592 1.00 96.06 80 ILE A O 1
ATOM 602 N N . ALA A 1 81 ? -17.167 -6.563 17.996 1.00 96.25 81 ALA A N 1
ATOM 603 C CA . ALA A 1 81 ? -16.913 -7.921 18.480 1.00 96.25 81 ALA A CA 1
ATOM 604 C C . ALA A 1 81 ? -16.286 -7.945 19.883 1.00 96.25 81 ALA A C 1
ATOM 606 O O . ALA A 1 81 ? -16.513 -8.886 20.640 1.00 96.25 81 ALA A O 1
ATOM 607 N N . ARG A 1 82 ? -15.521 -6.905 20.231 1.00 96.06 82 ARG A N 1
ATOM 608 C CA . ARG A 1 82 ? -14.952 -6.683 21.568 1.00 96.06 82 ARG A CA 1
ATOM 609 C C . ARG A 1 82 ? -15.926 -6.029 22.550 1.00 96.06 82 ARG A C 1
ATOM 611 O O . ARG A 1 82 ? -15.546 -5.776 23.684 1.00 96.06 82 ARG A O 1
ATOM 618 N N . ALA A 1 83 ? -17.154 -5.737 22.119 1.00 96.62 83 ALA A N 1
ATOM 619 C CA . ALA A 1 83 ? -18.160 -5.021 22.896 1.00 96.62 83 ALA A CA 1
ATOM 620 C C . ALA A 1 83 ? -17.716 -3.628 23.384 1.00 96.62 83 ALA A C 1
ATOM 622 O O . ALA A 1 83 ? -18.312 -3.092 24.309 1.00 96.62 83 ALA A O 1
ATOM 623 N N . TYR A 1 84 ? -16.726 -2.994 22.739 1.00 97.31 84 TYR A N 1
ATOM 624 C CA . TYR A 1 84 ? -16.385 -1.593 23.028 1.00 97.31 84 TYR A CA 1
ATOM 625 C C . TYR A 1 84 ? -17.509 -0.638 22.617 1.00 97.31 84 TYR A C 1
ATOM 627 O O . TYR A 1 84 ? -17.600 0.476 23.130 1.00 97.31 84 TYR A O 1
ATOM 635 N N . ILE A 1 85 ? -18.345 -1.075 21.671 1.00 97.06 85 ILE A N 1
ATOM 636 C CA . ILE A 1 85 ? -19.572 -0.408 21.254 1.00 97.06 85 ILE A CA 1
ATOM 637 C C . ILE A 1 85 ? -20.743 -1.350 21.515 1.00 97.06 85 ILE A C 1
ATOM 639 O O . ILE A 1 85 ? -20.769 -2.477 21.016 1.00 97.06 85 ILE A O 1
ATOM 643 N N . THR A 1 86 ? -21.716 -0.883 22.291 1.00 94.81 86 THR A N 1
ATOM 644 C CA . THR A 1 86 ? -22.923 -1.637 22.630 1.00 94.81 86 THR A CA 1
ATOM 645 C C . THR A 1 86 ? -23.880 -1.725 21.439 1.00 94.81 86 THR A C 1
ATOM 647 O O . THR A 1 86 ? -23.764 -1.003 20.445 1.00 94.81 86 THR A O 1
ATOM 650 N N . THR A 1 87 ? -24.902 -2.574 21.551 1.00 92.25 87 THR A N 1
ATOM 651 C CA . THR A 1 87 ? -25.979 -2.666 20.550 1.00 92.25 87 THR A CA 1
ATOM 652 C C . THR A 1 87 ? -26.784 -1.370 20.405 1.00 92.25 87 THR A C 1
ATOM 654 O O . THR A 1 87 ? -27.393 -1.155 19.361 1.00 92.25 87 THR A O 1
ATOM 657 N N . ALA A 1 88 ? -26.753 -0.491 21.413 1.00 94.25 88 ALA A N 1
ATOM 658 C CA . ALA A 1 88 ? -27.352 0.843 21.377 1.00 94.25 88 ALA A CA 1
ATOM 659 C C . ALA A 1 88 ? -26.446 1.902 20.713 1.00 94.25 88 ALA A C 1
ATOM 661 O O . ALA A 1 88 ? -26.794 3.082 20.700 1.00 94.25 88 ALA A O 1
ATOM 662 N N . LEU A 1 89 ? -25.301 1.493 20.146 1.00 94.38 89 LEU A N 1
ATOM 663 C CA . LEU A 1 89 ? -24.271 2.380 19.591 1.00 94.38 89 LEU A CA 1
ATOM 664 C C . LEU A 1 89 ? -23.695 3.342 20.640 1.00 94.38 89 LEU A C 1
ATOM 666 O O . LEU A 1 89 ? -23.399 4.502 20.350 1.00 94.38 89 LEU A O 1
ATOM 670 N N . GLU A 1 90 ? -23.541 2.855 21.868 1.00 96.56 90 GLU A N 1
ATOM 671 C CA . GLU A 1 90 ? -22.912 3.583 22.968 1.00 96.56 90 GLU A CA 1
ATOM 672 C C . GLU A 1 90 ? -21.534 2.995 23.259 1.00 96.56 90 GLU A C 1
ATOM 674 O O . GLU A 1 90 ? -21.308 1.804 23.054 1.00 96.56 90 GLU A O 1
ATOM 679 N N . ALA A 1 91 ? -20.601 3.823 23.724 1.00 96.81 91 ALA A N 1
ATOM 680 C CA . ALA A 1 91 ? -19.299 3.335 24.157 1.00 96.81 91 ALA A CA 1
ATOM 681 C C . ALA A 1 91 ? -19.430 2.574 25.481 1.00 96.81 91 ALA A C 1
ATOM 683 O O . ALA A 1 91 ? -20.107 3.050 26.393 1.00 96.81 91 ALA A O 1
ATOM 684 N N . ASP A 1 92 ? -18.729 1.448 25.606 1.00 96.75 92 ASP A N 1
ATOM 685 C CA . ASP A 1 92 ? -18.552 0.720 26.863 1.00 96.75 92 ASP A CA 1
ATOM 686 C C . ASP A 1 92 ? -17.080 0.794 27.318 1.00 96.75 92 ASP A C 1
ATOM 688 O O . ASP A 1 92 ? -16.239 -0.008 26.897 1.00 96.75 92 ASP A O 1
ATOM 692 N N . PRO A 1 93 ? -16.733 1.760 28.188 1.00 93.12 93 PRO A N 1
ATOM 693 C CA . PRO A 1 93 ? -15.381 1.893 28.718 1.00 93.12 93 PRO A CA 1
ATOM 694 C C . PRO A 1 93 ? -14.938 0.701 29.573 1.00 93.12 93 PRO A C 1
ATOM 696 O O . PRO A 1 93 ? -13.738 0.472 29.708 1.00 93.12 93 PRO A O 1
ATOM 699 N N . SER A 1 94 ? -15.879 -0.052 30.153 1.00 96.44 94 SER A N 1
ATOM 700 C CA . SER A 1 94 ? -15.557 -1.171 31.040 1.00 96.44 94 SER A CA 1
ATOM 701 C C . SER A 1 94 ? -15.003 -2.370 30.267 1.00 96.44 94 SER A C 1
ATOM 703 O O . SER A 1 94 ? -14.077 -3.026 30.743 1.00 96.44 94 SER A O 1
ATOM 705 N N . ALA A 1 95 ? -15.483 -2.589 29.038 1.00 96.81 95 ALA A N 1
ATOM 706 C CA . ALA A 1 95 ? -14.938 -3.588 28.123 1.00 96.81 95 ALA A CA 1
ATOM 707 C C . ALA A 1 95 ? -13.480 -3.275 27.741 1.00 96.81 95 ALA A C 1
ATOM 709 O O . ALA A 1 95 ? -12.626 -4.162 27.754 1.00 96.81 95 ALA A O 1
ATOM 710 N N . LEU A 1 96 ? -13.165 -2.000 27.474 1.00 97.12 96 LEU A N 1
ATOM 711 C CA . LEU A 1 96 ? -11.787 -1.568 27.230 1.00 97.12 96 LEU A CA 1
ATOM 712 C C . LEU A 1 96 ? -10.905 -1.775 28.470 1.00 97.12 96 LEU A C 1
ATOM 714 O O . LEU A 1 96 ? -9.784 -2.259 28.348 1.00 97.12 96 LEU A O 1
ATOM 718 N N . ASP A 1 97 ? -11.395 -1.426 29.659 1.00 97.44 97 ASP A N 1
ATOM 719 C CA . ASP A 1 97 ? -10.636 -1.575 30.905 1.00 97.44 97 ASP A CA 1
ATOM 720 C C . ASP A 1 97 ? -10.346 -3.047 31.240 1.00 97.44 97 ASP A C 1
ATOM 722 O O . ASP A 1 97 ? -9.243 -3.377 31.695 1.00 97.44 97 ASP A O 1
ATOM 726 N N . ALA A 1 98 ? -11.300 -3.940 30.963 1.00 97.56 98 ALA A N 1
ATOM 727 C CA . ALA A 1 98 ? -11.115 -5.383 31.078 1.00 97.56 98 ALA A CA 1
ATOM 728 C C . ALA A 1 98 ? -10.019 -5.885 30.122 1.00 97.56 98 ALA A C 1
ATOM 730 O O . ALA A 1 98 ? -9.077 -6.545 30.564 1.00 97.56 98 ALA A O 1
ATOM 731 N N . ASP A 1 99 ? -10.079 -5.502 28.843 1.00 97.81 99 ASP A N 1
ATOM 732 C CA . ASP A 1 99 ? -9.083 -5.891 27.838 1.00 97.81 99 ASP A CA 1
ATOM 733 C C . ASP A 1 99 ? -7.690 -5.302 28.126 1.00 97.81 99 ASP A C 1
ATOM 735 O O . ASP A 1 99 ? -6.670 -5.961 27.913 1.00 97.81 99 ASP A O 1
ATOM 739 N N . LEU A 1 100 ? -7.613 -4.071 28.643 1.00 97.56 100 LEU A N 1
ATOM 740 C CA . LEU A 1 100 ? -6.346 -3.457 29.051 1.00 97.56 100 LEU A CA 1
ATOM 741 C C . LEU A 1 100 ? -5.690 -4.218 30.206 1.00 97.56 100 LEU A C 1
ATOM 743 O O . LEU A 1 100 ? -4.460 -4.319 30.229 1.00 97.56 100 LEU A O 1
ATOM 747 N N . SER A 1 101 ? -6.497 -4.773 31.113 1.00 97.25 101 SER A N 1
ATOM 748 C CA . SER A 1 101 ? -6.040 -5.539 32.276 1.00 97.25 101 SER A CA 1
ATOM 749 C C . SER A 1 101 ? -5.524 -6.940 31.916 1.00 97.25 101 SER A C 1
ATOM 751 O O . SER A 1 101 ? -4.727 -7.496 32.672 1.00 97.25 101 SER A O 1
ATOM 753 N N . ASP A 1 102 ? -5.928 -7.503 30.771 1.00 97.19 102 ASP A N 1
ATOM 754 C CA . ASP A 1 102 ? -5.478 -8.819 30.300 1.00 97.19 102 ASP A CA 1
ATOM 755 C C . ASP A 1 102 ? -4.325 -8.705 29.278 1.00 97.19 102 ASP A C 1
ATOM 757 O O . ASP A 1 102 ? -4.562 -8.375 28.110 1.00 97.19 102 ASP A O 1
ATOM 761 N N . PRO A 1 103 ? -3.070 -9.038 29.641 1.00 95.25 103 PRO A N 1
ATOM 762 C CA . PRO A 1 103 ? -1.923 -8.917 28.740 1.00 95.25 103 PRO A CA 1
ATOM 763 C C . PRO A 1 103 ? -2.001 -9.820 27.498 1.00 95.25 103 PRO A C 1
ATOM 765 O O . PRO A 1 103 ? -1.305 -9.545 26.520 1.00 95.25 103 PRO A O 1
ATOM 768 N N . ALA A 1 104 ? -2.819 -10.878 27.507 1.00 96.19 104 ALA A N 1
ATOM 769 C CA . ALA A 1 104 ? -2.977 -11.785 26.371 1.00 96.19 104 ALA A CA 1
ATOM 770 C C . ALA A 1 104 ? -3.909 -11.224 25.286 1.00 96.19 104 ALA A C 1
ATOM 772 O O . ALA A 1 104 ? -3.842 -11.648 24.128 1.00 96.19 104 ALA A O 1
ATOM 773 N N . VAL A 1 105 ? -4.769 -10.263 25.630 1.00 95.44 105 VAL A N 1
ATOM 774 C CA . VAL A 1 105 ? -5.679 -9.637 24.670 1.00 95.44 105 VAL A CA 1
ATOM 775 C C . VAL A 1 105 ? -4.921 -8.675 23.764 1.00 95.44 105 VAL A C 1
ATOM 777 O O . VAL A 1 105 ? -4.119 -7.870 24.223 1.00 95.44 105 VAL A O 1
ATOM 780 N N . SER A 1 106 ? -5.208 -8.724 22.464 1.00 93.12 106 SER A N 1
ATOM 781 C CA . SER A 1 106 ? -4.723 -7.755 21.482 1.00 93.12 106 SER A CA 1
ATOM 782 C C . SER A 1 106 ? -5.893 -7.223 20.653 1.00 93.12 106 SER A C 1
ATOM 784 O O . SER A 1 106 ? -6.701 -8.002 20.136 1.00 93.12 106 SER A O 1
ATOM 786 N N . SER A 1 107 ? -5.987 -5.901 20.562 1.00 96.00 107 SER A N 1
ATOM 787 C CA . SER A 1 107 ? -6.887 -5.143 19.689 1.00 96.00 107 SER A CA 1
ATOM 788 C C . SER A 1 107 ? -6.168 -3.860 19.284 1.00 96.00 107 SER A C 1
ATOM 790 O O . SER A 1 107 ? -5.234 -3.440 19.973 1.00 96.00 107 SER A O 1
ATOM 792 N N . ALA A 1 108 ? -6.583 -3.216 18.195 1.00 96.12 108 ALA A N 1
ATOM 793 C CA . ALA A 1 108 ? -5.905 -2.012 17.719 1.00 96.12 108 ALA A CA 1
ATOM 794 C C . ALA A 1 108 ? -5.865 -0.917 18.796 1.00 96.12 108 ALA A C 1
ATOM 796 O O . ALA A 1 108 ? -4.807 -0.354 19.068 1.00 96.12 108 ALA A O 1
ATOM 797 N N . LEU A 1 109 ? -6.992 -0.676 19.472 1.00 96.50 109 LEU A N 1
ATOM 798 C CA . LEU A 1 109 ? -7.092 0.345 20.516 1.00 96.50 109 LEU A CA 1
ATOM 799 C C . LEU A 1 109 ? -6.276 -0.016 21.771 1.00 96.50 109 LEU A C 1
ATOM 801 O O . LEU A 1 109 ? -5.620 0.847 22.350 1.00 96.50 109 LEU A O 1
ATOM 805 N N . VAL A 1 110 ? -6.257 -1.292 22.171 1.00 97.69 110 VAL A N 1
ATOM 806 C CA . VAL A 1 110 ? -5.416 -1.770 23.284 1.00 97.69 110 VAL A CA 1
ATOM 807 C C . VAL A 1 110 ? -3.933 -1.618 22.950 1.00 97.69 110 VAL A C 1
ATOM 809 O O . VAL A 1 110 ? -3.147 -1.201 23.804 1.00 97.69 110 VAL A O 1
ATOM 812 N N . SER A 1 111 ? -3.538 -1.913 21.710 1.00 97.25 111 SER A N 1
ATOM 813 C CA . SER A 1 111 ? -2.168 -1.720 21.239 1.00 97.25 111 SER A CA 1
ATOM 814 C C . SER A 1 111 ? -1.752 -0.250 21.275 1.00 97.25 111 SER A C 1
ATOM 816 O O . SER A 1 111 ? -0.651 0.023 21.746 1.00 97.25 111 SER A O 1
ATOM 818 N N . GLU A 1 112 ? -2.614 0.696 20.877 1.00 97.88 112 GLU A N 1
ATOM 819 C CA . GLU A 1 112 ? -2.322 2.136 21.011 1.00 97.88 112 GLU A CA 1
ATOM 820 C C . GLU A 1 112 ? -1.975 2.513 22.453 1.00 97.88 112 GLU A C 1
ATOM 822 O O . GLU A 1 112 ? -1.000 3.230 22.701 1.00 97.88 112 GLU A O 1
ATOM 827 N N . VAL A 1 113 ? -2.754 1.999 23.411 1.00 97.94 113 VAL A N 1
ATOM 828 C CA . VAL A 1 113 ? -2.554 2.301 24.830 1.00 97.94 113 VAL A CA 1
ATOM 829 C C . VAL A 1 113 ? -1.269 1.680 25.360 1.00 97.94 113 VAL A C 1
ATOM 831 O O . VAL A 1 113 ? -0.470 2.349 26.014 1.00 97.94 113 VAL A O 1
ATOM 834 N N . ARG A 1 114 ? -1.022 0.408 25.043 1.00 97.25 114 ARG A N 1
ATOM 835 C CA . ARG A 1 114 ? 0.167 -0.316 25.520 1.00 97.25 114 ARG A CA 1
ATOM 836 C C . ARG A 1 114 ? 1.467 0.190 24.914 1.00 97.25 114 ARG A C 1
ATOM 838 O O . ARG A 1 114 ? 2.490 0.182 25.589 1.00 97.25 114 ARG A O 1
ATOM 845 N N . LEU A 1 115 ? 1.429 0.644 23.664 1.00 96.44 115 LEU A N 1
ATOM 846 C CA . LEU A 1 115 ? 2.571 1.272 23.001 1.00 96.44 115 LEU A CA 1
ATOM 847 C C . LEU A 1 115 ? 2.774 2.732 23.437 1.00 96.44 115 LEU A C 1
ATOM 849 O O . LEU A 1 115 ? 3.709 3.375 22.965 1.00 96.44 115 LEU A O 1
ATOM 853 N N . GLY A 1 116 ? 1.915 3.270 24.312 1.00 97.19 116 GLY A N 1
ATOM 854 C CA . GLY A 1 116 ? 2.009 4.642 24.812 1.00 97.19 116 GLY A CA 1
ATOM 855 C C . GLY A 1 116 ? 1.662 5.714 23.777 1.00 97.19 116 GLY A C 1
ATOM 856 O O . GLY A 1 116 ? 1.933 6.890 24.010 1.00 97.19 116 GLY A O 1
ATOM 857 N N . ARG A 1 117 ? 1.062 5.333 22.641 1.00 96.88 117 ARG A N 1
ATOM 858 C CA . ARG A 1 117 ? 0.588 6.265 21.602 1.00 96.88 117 ARG A CA 1
ATOM 859 C C . ARG A 1 117 ? -0.705 6.968 22.025 1.00 96.88 117 ARG A C 1
ATOM 861 O O . ARG A 1 117 ? -0.990 8.072 21.567 1.00 96.88 117 ARG A O 1
ATOM 868 N N . MET A 1 118 ? -1.460 6.342 22.926 1.00 97.56 118 MET A N 1
ATOM 869 C CA . MET A 1 118 ? -2.691 6.864 23.509 1.00 97.56 118 MET A CA 1
ATOM 870 C C . MET A 1 118 ? -2.722 6.566 25.013 1.00 97.56 118 MET A C 1
ATOM 872 O O . MET A 1 118 ? -2.313 5.497 25.447 1.00 97.56 118 MET A O 1
ATOM 876 N N . SER A 1 119 ? -3.205 7.478 25.851 1.00 97.94 119 SER A N 1
ATOM 877 C CA . SER A 1 119 ? -3.489 7.148 27.253 1.00 97.94 119 SER A CA 1
ATOM 878 C C . SER A 1 119 ? -4.804 6.365 27.373 1.00 97.94 119 SER A C 1
ATOM 880 O O . SER A 1 119 ? -5.684 6.473 26.519 1.00 97.94 119 SER A O 1
ATOM 882 N N . ALA A 1 120 ? -5.007 5.634 28.473 1.00 97.62 120 ALA A N 1
ATOM 883 C CA . ALA A 1 120 ? -6.287 4.961 28.724 1.00 97.62 120 ALA A CA 1
ATOM 884 C C . ALA A 1 120 ? -7.476 5.948 28.744 1.00 97.62 120 ALA A C 1
ATOM 886 O O . ALA A 1 120 ? -8.550 5.646 28.230 1.00 97.62 120 ALA A O 1
ATOM 887 N N . SER A 1 121 ? -7.289 7.161 29.281 1.00 97.94 121 SER A N 1
ATOM 888 C CA . SER A 1 121 ? -8.325 8.203 29.255 1.00 97.94 121 SER A CA 1
ATOM 889 C C . SER A 1 121 ? -8.615 8.711 27.841 1.00 97.94 121 SER A C 1
ATOM 891 O O . SER A 1 121 ? -9.779 8.910 27.499 1.00 97.94 121 SER A O 1
ATOM 893 N N . GLN A 1 122 ? -7.585 8.871 27.005 1.00 98.12 122 GLN A N 1
ATOM 894 C CA . GLN A 1 122 ? -7.743 9.237 25.597 1.00 98.12 122 GLN A CA 1
ATOM 895 C C . GLN A 1 122 ? -8.457 8.138 24.805 1.00 98.12 122 GLN A C 1
ATOM 897 O O . GLN A 1 122 ? -9.305 8.462 23.982 1.00 98.12 122 GLN A O 1
ATOM 902 N N . ALA A 1 123 ? -8.186 6.862 25.085 1.00 97.81 123 ALA A N 1
ATOM 903 C CA . ALA A 1 123 ? -8.865 5.743 24.432 1.00 97.81 123 ALA A CA 1
ATOM 904 C C . ALA A 1 123 ? -10.361 5.691 24.761 1.00 97.81 123 ALA A C 1
ATOM 906 O O . ALA A 1 123 ? -11.182 5.500 23.865 1.00 97.81 123 ALA A O 1
ATOM 907 N N . ARG A 1 124 ? -10.740 5.954 26.018 1.00 98.06 124 ARG A N 1
ATOM 908 C CA . ARG A 1 124 ? -12.156 6.072 26.408 1.00 98.06 124 ARG A CA 1
ATOM 909 C C . ARG A 1 124 ? -12.841 7.265 25.739 1.00 98.06 124 ARG A C 1
ATOM 911 O O . ARG A 1 124 ? -13.959 7.123 25.254 1.00 98.06 124 ARG A O 1
ATOM 918 N N . ALA A 1 125 ? -12.174 8.420 25.685 1.00 97.56 125 ALA A N 1
ATOM 919 C CA . ALA A 1 125 ? -12.696 9.596 24.985 1.00 97.56 125 ALA A CA 1
ATOM 920 C C . ALA A 1 125 ? -12.873 9.320 23.483 1.00 97.56 125 ALA A C 1
ATOM 922 O O . ALA A 1 125 ? -13.929 9.596 22.923 1.00 97.56 125 ALA A O 1
ATOM 923 N N . TRP A 1 126 ? -11.883 8.679 22.857 1.00 97.44 126 TRP A N 1
ATOM 924 C CA . TRP A 1 126 ? -11.950 8.266 21.459 1.00 97.44 126 TRP A CA 1
ATOM 925 C C . TRP A 1 126 ? -13.114 7.300 21.202 1.00 97.44 126 TRP A C 1
ATOM 927 O O . TRP A 1 126 ? -13.826 7.472 20.217 1.00 97.44 126 TRP A O 1
ATOM 937 N N . LEU A 1 127 ? -13.366 6.329 22.092 1.00 97.75 127 LEU A N 1
ATOM 938 C CA . LEU A 1 127 ? -14.525 5.432 21.982 1.00 97.75 127 LEU A CA 1
ATOM 939 C C . LEU A 1 127 ? -15.853 6.185 22.082 1.00 97.75 127 LEU A C 1
ATOM 941 O O . LEU A 1 127 ? -16.772 5.885 21.322 1.00 97.75 127 LEU A O 1
ATOM 945 N N . ALA A 1 128 ? -15.959 7.162 22.984 1.00 97.19 128 ALA A N 1
ATOM 946 C CA . ALA A 1 128 ? -17.158 7.986 23.116 1.00 97.19 128 ALA A CA 1
ATOM 947 C C . ALA A 1 128 ? -17.432 8.800 21.838 1.00 97.19 128 ALA A C 1
ATOM 949 O O . ALA A 1 128 ? -18.559 8.801 21.338 1.00 97.19 128 ALA A O 1
ATOM 950 N N . ASP A 1 129 ? -16.396 9.417 21.268 1.00 96.56 129 ASP A N 1
ATOM 951 C CA . ASP A 1 129 ? -16.477 10.144 19.997 1.00 96.56 129 ASP A CA 1
ATOM 952 C C . ASP A 1 129 ? -16.820 9.201 18.831 1.00 96.56 129 ASP A C 1
ATOM 954 O O . ASP A 1 129 ? -17.617 9.533 17.950 1.00 96.56 129 ASP A O 1
ATOM 958 N N . TYR A 1 130 ? -16.272 7.984 18.846 1.00 96.94 130 TYR A N 1
ATOM 959 C CA . TYR A 1 130 ? -16.524 6.977 17.824 1.00 96.94 130 TYR A CA 1
ATOM 960 C C . TYR A 1 130 ? -17.975 6.494 17.878 1.00 96.94 130 TYR A C 1
ATOM 962 O O . TYR A 1 130 ? -18.658 6.480 16.853 1.00 96.94 130 TYR A O 1
ATOM 970 N N . ALA A 1 131 ? -18.484 6.185 19.070 1.00 96.44 131 ALA A N 1
ATOM 971 C CA . ALA A 1 131 ? -19.885 5.851 19.306 1.00 96.44 131 ALA A CA 1
ATOM 972 C C . ALA A 1 131 ? -20.820 6.992 18.874 1.00 96.44 131 ALA A C 1
ATOM 974 O O . ALA A 1 131 ? -21.840 6.763 18.223 1.00 96.44 131 ALA A O 1
ATOM 975 N N . LEU A 1 132 ? -20.454 8.246 19.170 1.00 95.44 132 LEU A N 1
ATOM 976 C CA . LEU A 1 132 ? -21.183 9.413 18.679 1.00 95.44 132 LEU A CA 1
ATOM 977 C C . LEU A 1 132 ? -21.211 9.451 17.146 1.00 95.44 132 LEU A C 1
ATOM 979 O O . LEU A 1 132 ? -22.285 9.640 16.581 1.00 95.44 132 LEU A O 1
ATOM 983 N N . SER A 1 133 ? -20.081 9.197 16.477 1.00 95.56 133 SER A N 1
ATOM 984 C CA . SER A 1 133 ? -20.009 9.179 15.010 1.00 95.56 133 SER A CA 1
ATOM 985 C C . SER A 1 133 ? -20.949 8.148 14.376 1.00 95.56 133 SER A C 1
ATOM 987 O O . SER A 1 133 ? -21.541 8.431 13.340 1.00 95.56 133 SER A O 1
ATOM 989 N N . LEU A 1 134 ? -21.159 6.991 15.014 1.00 94.75 134 LEU A N 1
ATOM 990 C CA . LEU A 1 134 ? -22.064 5.946 14.518 1.00 94.75 134 LEU A CA 1
ATOM 991 C C . LEU A 1 134 ? -23.545 6.338 14.601 1.00 94.75 134 LEU A C 1
ATOM 993 O O . LEU A 1 134 ? -24.358 5.811 13.847 1.00 94.75 134 LEU A O 1
ATOM 997 N N . ARG A 1 135 ? -23.899 7.249 15.513 1.00 93.31 135 ARG A N 1
ATOM 998 C CA . ARG A 1 135 ? -25.279 7.723 15.708 1.00 93.31 135 ARG A CA 1
ATOM 999 C C . ARG A 1 135 ? -25.644 8.893 14.793 1.00 93.31 135 ARG A C 1
ATOM 1001 O O . ARG A 1 135 ? -26.818 9.240 14.688 1.00 93.31 135 ARG A O 1
ATOM 1008 N N . LEU A 1 136 ? -24.663 9.507 14.134 1.00 91.38 136 LEU A N 1
ATOM 1009 C CA . LEU A 1 136 ? -24.887 10.580 13.168 1.00 91.38 136 LEU A CA 1
ATOM 1010 C C . LEU A 1 136 ? -25.251 9.982 11.799 1.00 91.38 136 LEU A C 1
ATOM 1012 O O . LEU A 1 136 ? -24.529 9.131 11.287 1.00 91.38 136 LEU A O 1
ATOM 1016 N N . GLY A 1 137 ? -26.345 10.453 11.186 1.00 72.94 137 GLY A N 1
ATOM 1017 C CA . GLY A 1 137 ? -26.871 9.919 9.916 1.00 72.94 137 GLY A CA 1
ATOM 1018 C C . GLY A 1 137 ? -25.883 9.945 8.739 1.00 72.94 137 GLY A C 1
ATOM 1019 O O . GLY A 1 137 ? -25.884 9.021 7.935 1.00 72.94 137 GLY A O 1
ATOM 1020 N N . ASP A 1 138 ? -24.977 10.930 8.707 1.00 78.25 138 ASP A N 1
ATOM 1021 C CA . ASP A 1 138 ? -23.891 11.056 7.716 1.00 78.25 138 ASP A CA 1
ATOM 1022 C C . ASP A 1 138 ? -22.500 10.751 8.314 1.00 78.25 138 ASP A C 1
ATOM 1024 O O . ASP A 1 138 ? -21.456 11.151 7.794 1.00 78.25 138 ASP A O 1
ATOM 1028 N N . GLY A 1 139 ? -22.452 10.031 9.438 1.00 83.25 139 GLY A N 1
ATOM 1029 C CA . GLY A 1 139 ? -21.238 9.821 10.229 1.00 83.25 139 GLY A CA 1
ATOM 1030 C C . GLY A 1 139 ? -20.176 8.916 9.597 1.00 83.25 139 GLY A C 1
ATOM 1031 O O . GLY A 1 139 ? -19.098 8.772 10.167 1.00 83.25 139 GLY A O 1
ATOM 1032 N N . GLY A 1 140 ? -20.429 8.320 8.426 1.00 90.44 140 GLY A N 1
ATOM 1033 C CA . GLY A 1 140 ? -19.515 7.365 7.786 1.00 90.44 140 GLY A CA 1
ATOM 1034 C C . GLY A 1 140 ? -18.117 7.934 7.523 1.00 90.44 140 GLY A C 1
ATOM 1035 O O . GLY A 1 140 ? -17.123 7.305 7.879 1.00 90.44 140 GLY A O 1
ATOM 1036 N N . ALA A 1 141 ? -18.029 9.151 6.978 1.00 91.44 141 ALA A N 1
ATOM 1037 C CA . ALA A 1 141 ? -16.742 9.799 6.715 1.00 91.44 141 ALA A CA 1
ATOM 1038 C C . ALA A 1 141 ? -15.985 10.140 8.011 1.00 91.44 141 ALA A C 1
ATOM 1040 O O . ALA A 1 141 ? -14.771 9.946 8.096 1.00 91.44 141 ALA A O 1
ATOM 1041 N N . LEU A 1 142 ? -16.704 10.598 9.044 1.00 94.25 142 LEU A N 1
ATOM 1042 C CA . LEU A 1 142 ? -16.119 10.877 10.355 1.00 94.25 142 LEU A CA 1
ATOM 1043 C C . LEU A 1 142 ? -15.604 9.587 11.001 1.00 94.25 142 LEU A C 1
ATOM 1045 O O . LEU A 1 142 ? -14.445 9.537 11.407 1.00 94.25 142 LEU A O 1
ATOM 1049 N N . ARG A 1 143 ? -16.418 8.528 11.014 1.00 94.94 143 ARG A N 1
ATOM 1050 C CA . ARG A 1 143 ? -16.054 7.195 11.508 1.00 94.94 143 ARG A CA 1
ATOM 1051 C C . ARG A 1 143 ? -14.774 6.692 10.845 1.00 94.94 143 ARG A C 1
ATOM 1053 O O . ARG A 1 143 ? -13.847 6.273 11.535 1.00 94.94 143 ARG A O 1
ATOM 1060 N N . ASP A 1 144 ? -14.706 6.754 9.519 1.00 96.19 144 ASP A N 1
ATOM 1061 C CA . ASP A 1 144 ? -13.543 6.280 8.769 1.00 96.19 144 ASP A CA 1
ATOM 1062 C C . ASP A 1 144 ? -12.302 7.132 9.070 1.00 96.19 144 ASP A C 1
ATOM 1064 O O . ASP A 1 144 ? -11.211 6.587 9.236 1.00 96.19 144 ASP A O 1
ATOM 1068 N N . SER A 1 145 ? -12.460 8.452 9.234 1.00 95.44 145 SER A N 1
ATOM 1069 C CA . SER A 1 145 ? -11.369 9.345 9.650 1.00 95.44 145 SER A CA 1
ATOM 1070 C C . SER A 1 145 ? -10.865 9.049 11.066 1.00 95.44 145 SER A C 1
ATOM 1072 O O . SER A 1 145 ? -9.670 9.151 11.331 1.00 95.44 145 SER A O 1
ATOM 1074 N N . MET A 1 146 ? -11.752 8.632 11.974 1.00 96.81 146 MET A N 1
ATOM 1075 C CA . MET A 1 146 ? -11.377 8.263 13.335 1.00 96.81 146 MET A CA 1
ATOM 1076 C C . MET A 1 146 ? -10.596 6.953 13.355 1.00 96.81 146 MET A C 1
ATOM 1078 O O . MET A 1 146 ? -9.552 6.883 14.000 1.00 96.81 146 MET A O 1
ATOM 1082 N N . LEU A 1 147 ? -11.067 5.938 12.622 1.00 97.50 147 LEU A N 1
ATOM 1083 C CA . LEU A 1 147 ? -10.365 4.659 12.481 1.00 97.50 147 LEU A CA 1
ATOM 1084 C C . 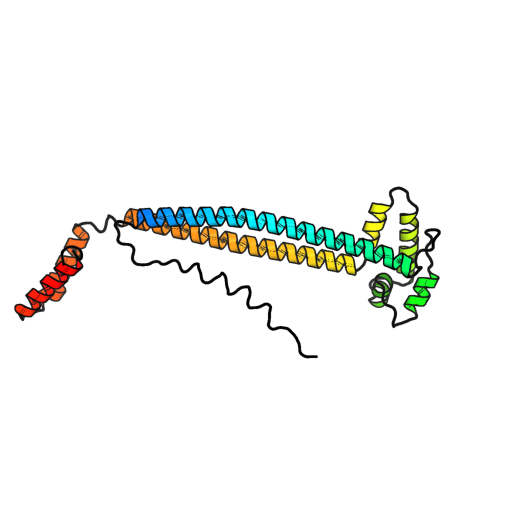LEU A 1 147 ? -9.014 4.827 11.783 1.00 97.50 147 LEU A C 1
ATOM 1086 O O . LEU A 1 147 ? -8.054 4.144 12.128 1.00 97.50 147 LEU A O 1
ATOM 1090 N N . ALA A 1 148 ? -8.916 5.773 10.846 1.00 96.94 148 ALA A N 1
ATOM 1091 C CA . ALA A 1 148 ? -7.679 6.077 10.141 1.00 96.94 148 ALA A CA 1
ATOM 1092 C C . ALA A 1 148 ? -6.539 6.576 11.038 1.00 96.94 148 ALA A C 1
ATOM 1094 O O . ALA A 1 148 ? -5.389 6.562 10.613 1.00 96.94 148 ALA A O 1
ATOM 1095 N N . ARG A 1 149 ? -6.845 7.009 12.265 1.00 95.88 149 ARG A N 1
ATOM 1096 C CA . ARG A 1 149 ? -5.853 7.470 13.244 1.00 95.88 149 ARG A CA 1
ATOM 1097 C C . ARG A 1 149 ? -5.219 6.333 14.046 1.00 95.88 149 ARG A C 1
ATOM 1099 O O . ARG A 1 149 ? -4.340 6.606 14.855 1.00 95.88 149 ARG A O 1
ATOM 1106 N N . LEU A 1 150 ? -5.675 5.095 13.862 1.00 97.31 150 LEU A N 1
ATO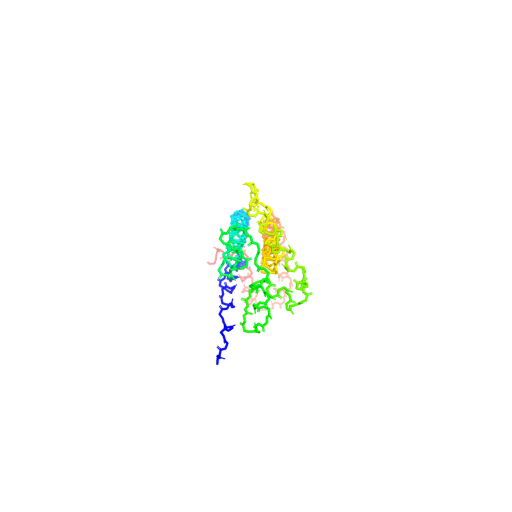M 1107 C CA . LEU A 1 150 ? -5.112 3.926 14.529 1.00 97.31 150 LEU A CA 1
ATOM 1108 C C . LEU A 1 150 ? -3.911 3.386 13.739 1.00 97.31 150 LEU A C 1
ATOM 1110 O O . LEU A 1 150 ? -3.912 3.384 12.504 1.00 97.31 150 LEU A O 1
ATOM 1114 N N . ALA A 1 151 ? -2.911 2.876 14.456 1.00 95.88 151 ALA A N 1
ATOM 1115 C CA . ALA A 1 151 ? -1.650 2.367 13.930 1.00 95.88 151 ALA A CA 1
ATOM 1116 C C . ALA A 1 151 ? -1.805 1.412 12.748 1.00 95.88 151 ALA A C 1
ATOM 1118 O O . ALA A 1 151 ? -1.116 1.630 11.755 1.00 95.88 151 ALA A O 1
ATOM 1119 N N . PRO A 1 152 ? -2.721 0.418 12.759 1.00 96.12 152 PRO A N 1
ATOM 1120 C CA . PRO A 1 152 ? -2.825 -0.513 11.639 1.00 96.12 152 PRO A CA 1
ATOM 1121 C C . PRO A 1 152 ? -3.181 0.171 10.316 1.00 96.12 152 PRO A C 1
ATOM 1123 O O . PRO A 1 152 ? -2.842 -0.341 9.250 1.00 96.12 152 PRO A O 1
ATOM 1126 N N . ILE A 1 153 ? -3.875 1.313 10.373 1.00 97.75 153 ILE A N 1
ATOM 1127 C CA . ILE A 1 153 ? -4.207 2.103 9.192 1.00 97.75 153 ILE A CA 1
ATOM 1128 C C . ILE A 1 153 ? -3.046 3.007 8.795 1.00 97.75 153 ILE A C 1
ATOM 1130 O O . ILE A 1 153 ? -2.675 3.006 7.626 1.00 97.75 153 ILE A O 1
ATOM 1134 N N . ILE A 1 154 ? -2.451 3.718 9.756 1.00 97.25 154 ILE A N 1
ATOM 1135 C CA . ILE A 1 154 ? -1.291 4.588 9.514 1.00 97.25 154 ILE A CA 1
ATOM 1136 C C . ILE A 1 154 ? -0.152 3.786 8.874 1.00 97.25 154 ILE A C 1
ATOM 1138 O O . ILE A 1 154 ? 0.344 4.149 7.813 1.00 97.25 154 ILE A O 1
ATOM 1142 N N . GLU A 1 155 ? 0.193 2.638 9.455 1.00 96.38 155 GLU A N 1
ATOM 1143 C CA . GLU A 1 155 ? 1.266 1.763 8.973 1.00 96.38 155 GLU A CA 1
ATOM 1144 C C . GLU A 1 155 ? 0.944 1.181 7.586 1.00 96.38 155 GLU A C 1
ATOM 1146 O O . GLU A 1 155 ? 1.830 1.021 6.744 1.00 96.38 155 GLU A O 1
ATOM 1151 N N . ALA A 1 156 ? -0.331 0.888 7.306 1.00 96.56 156 ALA A N 1
ATOM 1152 C CA . ALA A 1 156 ? -0.755 0.432 5.985 1.00 96.56 156 ALA A CA 1
ATOM 1153 C C . ALA A 1 156 ? -0.700 1.548 4.929 1.00 96.56 156 ALA A C 1
ATOM 1155 O O . ALA A 1 156 ? -0.307 1.274 3.793 1.00 96.56 156 ALA A O 1
ATOM 1156 N N . ASP A 1 157 ? -1.067 2.780 5.290 1.00 97.31 157 ASP A N 1
ATOM 1157 C CA . ASP A 1 157 ? -0.984 3.950 4.414 1.00 97.31 157 ASP A CA 1
ATOM 1158 C C . ASP A 1 157 ? 0.483 4.300 4.114 1.00 97.31 157 ASP A C 1
ATOM 1160 O O . ASP A 1 157 ? 0.837 4.504 2.954 1.00 97.31 157 ASP A O 1
ATOM 1164 N N . GLU A 1 158 ? 1.357 4.286 5.124 1.00 97.88 158 GLU A N 1
ATOM 1165 C CA . GLU A 1 158 ? 2.802 4.503 4.976 1.00 97.88 158 GLU A CA 1
ATOM 1166 C C . GLU A 1 158 ? 3.457 3.436 4.089 1.00 97.88 158 GLU A C 1
ATOM 1168 O O . GLU A 1 158 ? 4.229 3.759 3.177 1.00 97.88 158 GLU A O 1
ATOM 1173 N N . ALA A 1 159 ? 3.118 2.160 4.305 1.00 97.00 159 ALA A N 1
ATOM 1174 C CA . ALA A 1 159 ? 3.593 1.063 3.468 1.00 97.00 159 ALA A CA 1
ATOM 1175 C C . ALA A 1 159 ? 3.072 1.180 2.026 1.00 97.00 159 ALA A C 1
ATOM 1177 O O . ALA A 1 159 ? 3.822 0.952 1.076 1.00 97.00 159 ALA A O 1
ATOM 1178 N N . GLY A 1 160 ? 1.803 1.561 1.851 1.00 97.38 160 GLY A N 1
ATOM 1179 C CA . GLY A 1 160 ? 1.198 1.804 0.543 1.00 97.38 160 GLY A CA 1
ATOM 1180 C C . GLY A 1 160 ? 1.866 2.957 -0.207 1.00 97.38 160 GLY A C 1
ATOM 1181 O O . GLY A 1 160 ? 2.206 2.804 -1.380 1.00 97.38 160 GLY A O 1
ATOM 1182 N N . ALA A 1 161 ? 2.112 4.078 0.474 1.00 97.19 161 ALA A N 1
ATOM 1183 C CA . ALA A 1 161 ? 2.801 5.240 -0.081 1.00 97.19 161 ALA A CA 1
ATOM 1184 C C . ALA A 1 161 ? 4.243 4.902 -0.482 1.00 97.19 161 ALA A C 1
ATOM 1186 O O . ALA A 1 161 ? 4.677 5.253 -1.578 1.00 97.19 161 ALA A O 1
ATOM 1187 N N . SER A 1 162 ? 4.957 4.157 0.366 1.00 97.56 162 SER A N 1
ATOM 1188 C CA . SER A 1 162 ? 6.328 3.713 0.097 1.00 97.56 162 SER A CA 1
ATOM 1189 C C . SER A 1 162 ? 6.402 2.745 -1.088 1.00 97.56 162 SER A C 1
ATOM 1191 O O . SER A 1 162 ? 7.293 2.862 -1.925 1.00 97.56 162 SER A O 1
ATOM 1193 N N . LEU A 1 163 ? 5.449 1.814 -1.206 1.00 97.19 163 LEU A N 1
ATOM 1194 C CA . LEU A 1 163 ? 5.367 0.885 -2.337 1.00 97.19 163 LEU A CA 1
ATOM 1195 C C . LEU A 1 163 ? 5.092 1.615 -3.657 1.00 97.19 163 LEU A C 1
ATOM 1197 O O . LEU A 1 163 ? 5.702 1.308 -4.679 1.00 97.19 163 LEU A O 1
ATOM 1201 N N . ILE A 1 164 ? 4.193 2.596 -3.623 1.00 97.50 164 ILE A N 1
ATOM 1202 C CA . ILE A 1 164 ? 3.897 3.466 -4.759 1.00 97.50 164 ILE A CA 1
ATOM 1203 C C . ILE A 1 164 ? 5.133 4.277 -5.169 1.00 97.50 164 ILE A C 1
ATOM 1205 O O . ILE A 1 164 ? 5.476 4.292 -6.347 1.00 97.50 164 ILE A O 1
ATOM 1209 N N . ALA A 1 165 ? 5.821 4.904 -4.214 1.00 97.38 165 ALA A N 1
ATOM 1210 C CA . ALA A 1 165 ? 7.024 5.682 -4.492 1.00 97.38 165 ALA A CA 1
ATOM 1211 C C . ALA A 1 165 ? 8.135 4.805 -5.091 1.00 97.38 165 ALA A C 1
ATOM 1213 O O . ALA A 1 165 ? 8.730 5.167 -6.100 1.00 97.38 165 ALA A O 1
ATOM 1214 N N . ALA A 1 166 ? 8.354 3.608 -4.539 1.00 96.06 166 ALA A N 1
ATOM 1215 C CA . ALA A 1 166 ? 9.326 2.656 -5.072 1.00 96.06 166 ALA A CA 1
ATOM 1216 C C . ALA A 1 166 ? 8.983 2.203 -6.503 1.00 96.06 166 ALA A C 1
ATOM 1218 O O . ALA A 1 166 ? 9.881 2.032 -7.330 1.00 96.06 166 ALA A O 1
ATOM 1219 N N . PHE A 1 167 ? 7.694 2.025 -6.812 1.00 97.12 167 PHE A N 1
ATOM 1220 C CA . PHE A 1 167 ? 7.248 1.740 -8.174 1.00 97.12 167 PHE A CA 1
ATOM 1221 C C . PHE A 1 167 ? 7.526 2.920 -9.113 1.00 97.12 167 PHE A C 1
ATOM 1223 O O . PHE A 1 167 ? 8.071 2.716 -10.196 1.00 97.12 167 PHE A O 1
ATOM 1230 N N . ASP A 1 168 ? 7.188 4.143 -8.699 1.00 97.12 168 ASP A N 1
ATOM 1231 C CA . ASP A 1 168 ? 7.400 5.352 -9.500 1.00 97.12 168 ASP A CA 1
ATOM 1232 C C . ASP A 1 168 ? 8.904 5.589 -9.755 1.00 97.12 168 ASP A C 1
ATOM 1234 O O . ASP A 1 168 ? 9.307 5.942 -10.865 1.00 97.12 168 ASP A O 1
ATOM 1238 N N . ASP A 1 169 ? 9.761 5.307 -8.774 1.00 97.19 169 ASP A N 1
ATOM 1239 C CA . ASP A 1 169 ? 11.221 5.345 -8.911 1.00 97.19 169 ASP A CA 1
ATOM 1240 C C . ASP A 1 169 ? 11.733 4.300 -9.906 1.00 97.19 169 ASP A C 1
ATOM 1242 O O . ASP A 1 169 ? 12.541 4.610 -10.786 1.00 97.19 169 ASP A O 1
ATOM 1246 N N . HIS A 1 170 ? 11.236 3.065 -9.812 1.00 92.31 170 HIS A N 1
ATOM 1247 C CA . HIS A 1 170 ? 11.578 2.010 -10.758 1.00 92.31 170 HIS A CA 1
ATOM 1248 C C . HIS A 1 170 ? 11.148 2.369 -12.187 1.00 92.31 170 HIS A C 1
ATOM 1250 O O . HIS A 1 170 ? 11.952 2.264 -13.114 1.00 92.31 170 HIS A O 1
ATOM 1256 N N . ALA A 1 171 ? 9.917 2.853 -12.359 1.00 93.75 171 ALA A N 1
ATOM 1257 C CA . ALA A 1 171 ? 9.384 3.295 -13.642 1.00 93.75 171 ALA A CA 1
ATOM 1258 C C . ALA A 1 171 ? 10.255 4.394 -14.273 1.00 93.75 171 ALA A C 1
ATOM 1260 O O . ALA A 1 171 ? 10.584 4.313 -15.458 1.00 93.75 171 ALA A O 1
ATOM 1261 N N . ARG A 1 172 ? 10.695 5.383 -13.480 1.00 93.75 172 ARG A N 1
ATOM 1262 C CA . ARG A 1 172 ? 11.619 6.434 -13.937 1.00 93.75 172 ARG A CA 1
ATOM 1263 C C . ARG A 1 172 ? 12.970 5.873 -14.374 1.00 93.75 172 ARG A C 1
ATOM 1265 O O . ARG A 1 172 ? 13.470 6.266 -15.426 1.00 93.75 172 ARG A O 1
ATOM 1272 N N . ASN A 1 173 ? 13.536 4.938 -13.615 1.00 91.19 173 ASN A N 1
ATOM 1273 C CA . ASN A 1 173 ? 14.812 4.311 -13.967 1.00 91.19 173 ASN A CA 1
ATOM 1274 C C . ASN A 1 173 ? 14.714 3.537 -15.287 1.00 91.19 173 ASN A C 1
ATOM 1276 O O . ASN A 1 173 ? 15.583 3.677 -16.146 1.00 91.19 173 ASN A O 1
ATOM 1280 N N . VAL A 1 174 ? 13.638 2.771 -15.494 1.00 88.88 174 VAL A N 1
ATOM 1281 C CA . VAL A 1 174 ? 13.443 2.048 -16.759 1.00 88.88 174 VAL A CA 1
ATOM 1282 C C . VAL A 1 174 ? 13.209 3.010 -17.925 1.00 88.88 174 VAL A C 1
ATOM 1284 O O . VAL A 1 174 ? 13.787 2.822 -18.994 1.00 88.88 174 VAL A O 1
ATOM 1287 N N . ALA A 1 175 ? 12.435 4.080 -17.727 1.00 88.94 175 ALA A N 1
ATOM 1288 C CA . ALA A 1 175 ? 12.254 5.112 -18.747 1.00 88.94 175 ALA A CA 1
ATOM 1289 C C . ALA A 1 175 ? 13.586 5.785 -19.143 1.00 88.94 175 ALA A C 1
ATOM 1291 O O . ALA A 1 175 ? 13.810 6.038 -20.330 1.00 88.94 175 ALA A O 1
ATOM 1292 N N . SER A 1 176 ? 14.491 6.018 -18.183 1.00 86.62 176 SER A N 1
ATOM 1293 C CA . SER A 1 176 ? 15.847 6.522 -18.457 1.00 86.62 176 SER A CA 1
ATOM 1294 C C . SER A 1 176 ? 16.642 5.549 -19.326 1.00 86.62 176 SER A C 1
ATOM 1296 O O . SER A 1 176 ? 17.167 5.949 -20.361 1.00 86.62 176 SER A O 1
ATOM 1298 N N . LEU A 1 177 ? 16.653 4.258 -18.977 1.00 84.88 177 LEU A N 1
ATOM 1299 C CA . LEU A 1 177 ? 17.358 3.225 -19.746 1.00 84.88 177 LEU A CA 1
ATOM 1300 C C . LEU A 1 177 ? 16.831 3.100 -21.182 1.00 84.88 177 LEU A C 1
ATOM 1302 O O . LEU A 1 177 ? 17.607 2.930 -22.119 1.00 84.88 177 LEU A O 1
ATOM 1306 N N . LEU A 1 178 ? 15.515 3.211 -21.376 1.00 84.31 178 LEU A N 1
ATOM 1307 C CA . LEU A 1 178 ? 14.904 3.183 -22.707 1.00 84.31 178 LEU A CA 1
ATOM 1308 C C . LEU A 1 178 ? 15.228 4.448 -23.513 1.00 84.31 178 LEU A C 1
ATOM 1310 O O . LEU A 1 178 ? 15.447 4.366 -24.722 1.00 84.31 178 LEU A O 1
ATOM 1314 N N . THR A 1 179 ? 15.318 5.602 -22.848 1.00 82.94 179 THR A N 1
ATOM 1315 C CA . THR A 1 179 ? 15.764 6.859 -23.469 1.00 82.94 179 THR A CA 1
ATOM 1316 C C . THR A 1 179 ? 17.222 6.759 -23.917 1.00 82.94 179 THR A C 1
ATOM 1318 O O . THR A 1 179 ? 17.538 7.103 -25.054 1.00 82.94 179 THR A O 1
ATOM 1321 N N . GLU A 1 180 ? 18.102 6.229 -23.065 1.00 81.00 180 GLU A N 1
ATOM 1322 C CA . GLU A 1 180 ? 19.509 5.976 -23.390 1.00 81.00 180 GLU A CA 1
ATOM 1323 C C . GLU A 1 180 ? 19.656 4.972 -24.537 1.00 81.00 180 GLU A C 1
ATOM 1325 O O . GLU A 1 180 ? 20.414 5.212 -25.476 1.00 81.00 180 GLU A O 1
ATOM 1330 N N . ALA A 1 181 ? 18.888 3.879 -24.524 1.00 76.38 181 ALA A N 1
ATOM 1331 C CA . ALA A 1 181 ? 18.862 2.918 -25.624 1.00 76.38 181 ALA A CA 1
ATOM 1332 C C . ALA A 1 181 ? 18.416 3.574 -26.942 1.00 76.38 181 ALA A C 1
ATOM 1334 O O . ALA A 1 181 ? 19.004 3.312 -27.991 1.00 76.38 181 ALA A O 1
ATOM 1335 N N . GLY A 1 182 ? 17.418 4.462 -26.888 1.00 78.44 182 G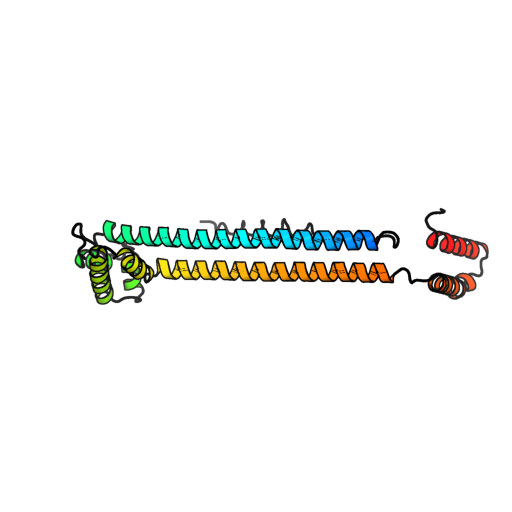LY A N 1
ATOM 1336 C CA . GLY A 1 182 ? 16.952 5.223 -28.045 1.00 78.44 182 GLY A CA 1
ATOM 1337 C C . GLY A 1 182 ? 18.015 6.184 -28.576 1.00 78.44 182 GLY A C 1
ATOM 1338 O O . GLY A 1 182 ? 18.240 6.240 -29.785 1.00 78.44 182 GLY A O 1
ATOM 1339 N N . ALA A 1 183 ? 18.716 6.887 -27.682 1.00 75.50 183 ALA A N 1
ATOM 1340 C CA . ALA A 1 183 ? 19.826 7.767 -28.037 1.00 75.50 183 ALA A CA 1
ATOM 1341 C C . ALA A 1 183 ? 20.996 6.989 -28.664 1.00 75.50 183 ALA A C 1
ATOM 1343 O O . ALA A 1 183 ? 21.538 7.415 -29.682 1.00 75.50 183 ALA A O 1
ATOM 1344 N N . ASN A 1 184 ? 21.333 5.816 -28.121 1.00 73.94 184 ASN A N 1
ATOM 1345 C CA . ASN A 1 184 ? 22.370 4.941 -28.667 1.00 73.94 184 ASN A CA 1
ATOM 1346 C C . ASN A 1 184 ? 21.987 4.393 -30.050 1.00 73.94 184 ASN A C 1
ATOM 1348 O O . ASN A 1 184 ? 22.818 4.391 -30.955 1.00 73.94 184 ASN A O 1
ATOM 1352 N N . ALA A 1 185 ? 20.730 3.982 -30.247 1.00 73.50 185 ALA A N 1
ATOM 1353 C CA . ALA A 1 185 ? 20.235 3.545 -31.553 1.00 73.50 185 ALA A CA 1
ATOM 1354 C C . ALA A 1 185 ? 20.273 4.685 -32.588 1.00 73.50 185 ALA A C 1
ATOM 1356 O O . ALA A 1 185 ? 20.692 4.474 -33.725 1.00 73.50 185 ALA A O 1
ATOM 1357 N N . ALA A 1 186 ? 19.905 5.907 -32.189 1.00 76.12 186 ALA A N 1
ATOM 1358 C CA . ALA A 1 186 ? 20.001 7.084 -33.048 1.00 76.12 186 ALA A CA 1
ATOM 1359 C C . ALA A 1 186 ? 21.460 7.433 -33.398 1.00 76.12 186 ALA A C 1
ATOM 1361 O O . ALA A 1 186 ? 21.753 7.743 -34.551 1.00 76.12 186 ALA A O 1
ATOM 1362 N N . ALA A 1 187 ? 22.384 7.339 -32.436 1.00 75.81 187 ALA A N 1
ATOM 1363 C CA . ALA A 1 187 ? 23.811 7.558 -32.665 1.00 75.81 187 ALA A CA 1
ATOM 1364 C C . ALA A 1 187 ? 24.417 6.507 -33.611 1.00 75.81 187 ALA A C 1
ATOM 1366 O O . ALA A 1 187 ? 25.195 6.859 -34.495 1.00 75.81 187 ALA A O 1
ATOM 1367 N N . LEU A 1 188 ? 24.022 5.235 -33.478 1.00 70.94 188 LEU A N 1
ATOM 1368 C CA . LEU A 1 188 ? 24.403 4.166 -34.409 1.00 70.94 188 LEU A CA 1
ATOM 1369 C C . LEU A 1 188 ? 23.860 4.411 -35.823 1.00 70.94 188 LEU A C 1
ATOM 1371 O O . LEU A 1 188 ? 24.576 4.175 -36.795 1.00 70.94 188 LEU A O 1
ATOM 1375 N N . GLY A 1 189 ? 22.630 4.919 -35.945 1.00 69.06 189 GLY A N 1
ATOM 1376 C CA . GLY A 1 189 ? 22.067 5.357 -37.224 1.00 69.06 189 GLY A CA 1
ATOM 1377 C C . 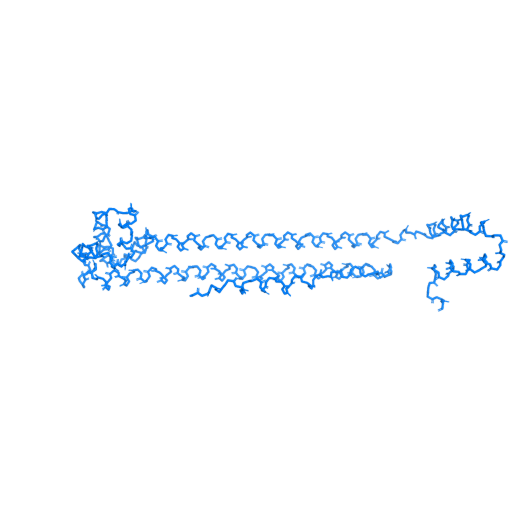GLY A 1 189 ? 22.877 6.487 -37.851 1.00 69.06 189 GLY A C 1
ATOM 1378 O O . GLY A 1 189 ? 23.323 6.358 -38.985 1.00 69.06 189 GLY A O 1
ATOM 1379 N N . ALA A 1 190 ? 23.178 7.536 -37.083 1.00 70.56 190 ALA A N 1
ATOM 1380 C CA . ALA A 1 190 ? 23.997 8.653 -37.549 1.00 70.56 190 ALA A CA 1
ATOM 1381 C C . ALA A 1 190 ? 25.417 8.221 -37.963 1.00 70.56 190 ALA A C 1
ATOM 1383 O O . ALA A 1 190 ? 25.947 8.719 -38.957 1.00 70.56 190 ALA A O 1
ATOM 1384 N N . LEU A 1 191 ? 26.030 7.278 -37.235 1.00 65.94 191 LEU A N 1
ATOM 1385 C CA . LEU A 1 191 ? 27.320 6.691 -37.605 1.00 65.94 191 LEU A CA 1
ATOM 1386 C C . LEU A 1 191 ? 27.215 5.889 -38.912 1.00 65.94 191 LEU A C 1
ATOM 1388 O O . LEU A 1 191 ? 28.038 6.061 -39.804 1.00 65.94 191 LEU A O 1
ATOM 1392 N N . SER A 1 192 ? 26.167 5.076 -39.060 1.00 64.12 192 SER A N 1
ATOM 1393 C CA . SER A 1 192 ? 25.919 4.290 -40.278 1.00 64.12 192 SER A CA 1
ATOM 1394 C C . SER A 1 192 ? 25.662 5.180 -41.501 1.00 64.12 192 SER A C 1
ATOM 1396 O O . SER A 1 192 ? 26.098 4.857 -42.603 1.00 64.12 192 SER A O 1
ATOM 1398 N N . ASP A 1 193 ? 25.003 6.325 -41.308 1.00 65.00 193 ASP A N 1
ATOM 1399 C CA . ASP A 1 193 ? 24.732 7.312 -42.359 1.00 65.00 193 ASP A CA 1
ATOM 1400 C C . ASP A 1 193 ? 25.979 8.145 -42.727 1.00 65.00 193 ASP A C 1
ATOM 1402 O O . ASP A 1 193 ? 26.059 8.691 -43.830 1.00 65.00 193 ASP A O 1
ATOM 1406 N N . THR A 1 194 ? 26.973 8.232 -41.833 1.00 60.66 194 THR A N 1
ATOM 1407 C CA . THR A 1 194 ? 28.251 8.935 -42.065 1.00 60.66 194 THR A CA 1
ATOM 1408 C C . THR A 1 194 ? 29.386 8.015 -42.539 1.00 60.66 194 THR A C 1
ATOM 1410 O O . THR A 1 194 ? 30.312 8.486 -43.206 1.00 60.66 194 THR A O 1
ATOM 1413 N N . GLU A 1 195 ? 29.288 6.699 -42.317 1.00 51.50 195 GLU A N 1
ATOM 1414 C CA . GLU A 1 195 ? 30.240 5.685 -42.795 1.00 51.50 195 GLU A CA 1
ATOM 1415 C C . GLU A 1 195 ? 30.356 5.447 -44.321 1.00 51.50 195 GLU A C 1
ATOM 1417 O O . GLU A 1 195 ? 31.349 4.828 -44.714 1.00 51.50 195 GLU A O 1
ATOM 1422 N N . PRO A 1 196 ? 29.524 5.983 -45.247 1.00 50.25 196 PRO A N 1
ATOM 1423 C CA . PRO A 1 196 ? 29.831 5.877 -46.678 1.00 50.25 196 PRO A CA 1
ATOM 1424 C C . PRO A 1 196 ? 31.101 6.644 -47.097 1.00 50.25 196 PRO A C 1
ATOM 1426 O O . PRO A 1 196 ? 31.495 6.592 -48.261 1.00 50.25 196 PRO A O 1
ATOM 1429 N N . GLN A 1 197 ? 31.732 7.391 -46.181 1.00 49.41 197 GLN A N 1
ATOM 1430 C CA . GLN A 1 197 ? 32.881 8.256 -46.456 1.00 49.41 197 GLN A CA 1
ATOM 1431 C C . GLN A 1 197 ? 34.240 7.706 -46.005 1.00 49.41 197 GLN A C 1
ATOM 1433 O O . GLN A 1 197 ? 35.230 8.442 -46.050 1.00 49.41 197 GLN A O 1
ATOM 1438 N N . TRP A 1 198 ? 34.372 6.406 -45.714 1.00 51.12 198 TRP A N 1
ATOM 1439 C CA . TRP A 1 198 ? 35.646 5.742 -46.030 1.00 51.12 198 TRP A CA 1
ATOM 1440 C C . TRP A 1 198 ? 35.711 5.642 -47.552 1.00 51.12 198 TRP A C 1
ATOM 1442 O O . TRP A 1 198 ? 35.413 4.625 -48.165 1.00 51.12 198 TRP A O 1
ATOM 1452 N N . SER A 1 199 ? 35.973 6.798 -48.160 1.00 56.00 199 SER A N 1
ATOM 1453 C CA . SER A 1 199 ? 35.982 6.999 -49.597 1.00 56.00 199 SER A CA 1
ATOM 1454 C C . SER A 1 199 ? 36.918 5.990 -50.252 1.00 56.00 199 SER A C 1
ATOM 1456 O O . SER A 1 199 ? 37.860 5.505 -49.621 1.00 56.00 199 SER A O 1
ATOM 1458 N N . ALA A 1 200 ? 36.754 5.768 -51.554 1.00 59.81 200 ALA A N 1
ATOM 1459 C CA . ALA A 1 200 ? 37.777 5.105 -52.357 1.00 59.81 200 ALA A CA 1
ATOM 1460 C C . ALA A 1 200 ? 39.196 5.648 -52.055 1.00 59.81 200 ALA A C 1
ATOM 1462 O O . ALA A 1 200 ? 40.163 4.906 -52.150 1.00 59.81 200 ALA A O 1
ATOM 1463 N N . ALA A 1 201 ? 39.343 6.908 -51.613 1.00 59.16 201 ALA A N 1
ATOM 1464 C CA . ALA A 1 201 ? 40.625 7.465 -51.190 1.00 59.16 201 ALA A CA 1
ATOM 1465 C C . ALA A 1 201 ? 41.160 6.905 -49.855 1.00 59.16 201 ALA A C 1
ATOM 1467 O O . ALA A 1 201 ? 42.371 6.758 -49.724 1.00 59.16 201 ALA A O 1
ATOM 1468 N N . ALA A 1 202 ? 40.309 6.567 -48.881 1.00 60.97 202 ALA A N 1
ATOM 1469 C CA . ALA A 1 202 ? 40.727 5.907 -47.639 1.00 60.97 202 ALA A CA 1
ATOM 1470 C C . ALA A 1 202 ? 41.133 4.447 -47.892 1.00 60.97 202 ALA A C 1
ATOM 1472 O O . ALA A 1 202 ? 42.148 3.988 -47.369 1.00 60.97 202 ALA A O 1
ATOM 1473 N N . GLU A 1 203 ? 40.396 3.749 -48.761 1.00 65.88 203 GLU A N 1
ATOM 1474 C CA . GLU A 1 203 ? 40.752 2.402 -49.215 1.00 65.88 203 GLU A CA 1
ATOM 1475 C C . GLU A 1 203 ? 42.084 2.411 -49.983 1.00 65.88 203 GLU A C 1
ATOM 1477 O O . GLU A 1 203 ? 42.992 1.640 -49.674 1.00 65.88 203 GLU A O 1
ATOM 1482 N N . VAL A 1 204 ? 42.254 3.353 -50.916 1.00 71.44 204 VAL A N 1
ATOM 1483 C CA . VAL A 1 204 ? 43.510 3.556 -51.654 1.00 71.44 204 VAL A CA 1
ATOM 1484 C C . VAL A 1 204 ? 44.659 3.923 -50.712 1.00 71.44 204 VAL A C 1
ATOM 1486 O O . VAL A 1 204 ? 45.756 3.388 -50.858 1.00 71.44 204 VAL A O 1
ATOM 1489 N N . ALA A 1 205 ? 44.436 4.787 -49.717 1.00 69.12 205 ALA A N 1
ATOM 1490 C CA . ALA A 1 205 ? 45.464 5.150 -48.742 1.00 69.12 205 ALA A CA 1
ATOM 1491 C C . ALA A 1 205 ? 45.884 3.955 -47.869 1.00 69.12 205 ALA A C 1
ATOM 1493 O O . ALA A 1 205 ? 47.075 3.779 -47.605 1.00 69.12 205 ALA A O 1
ATOM 1494 N N . ALA A 1 206 ? 44.938 3.105 -47.462 1.00 66.56 206 ALA A N 1
ATOM 1495 C CA . ALA A 1 206 ? 45.221 1.881 -46.717 1.00 66.56 206 ALA A CA 1
ATOM 1496 C C . ALA A 1 206 ? 45.974 0.846 -47.571 1.00 66.56 206 ALA A C 1
ATOM 1498 O O . ALA A 1 206 ? 46.955 0.262 -47.103 1.00 66.56 206 ALA A O 1
ATOM 1499 N N . GLN A 1 207 ? 45.578 0.668 -48.838 1.00 74.06 207 GLN A N 1
ATOM 1500 C CA . GLN A 1 207 ? 46.290 -0.177 -49.802 1.00 74.06 207 GLN A CA 1
ATOM 1501 C C . GLN A 1 207 ? 47.734 0.304 -50.000 1.00 74.06 207 GLN A C 1
ATOM 1503 O O . GLN A 1 207 ? 48.670 -0.492 -49.938 1.00 74.06 207 GLN A O 1
ATOM 1508 N N . GLU A 1 208 ? 47.936 1.608 -50.188 1.00 77.44 208 GLU A N 1
ATOM 1509 C CA . GLU A 1 208 ? 49.259 2.201 -50.392 1.00 77.44 208 GLU A CA 1
ATOM 1510 C C . GLU A 1 208 ? 50.142 2.080 -49.138 1.00 77.44 208 GLU A C 1
ATOM 1512 O O . GLU A 1 208 ? 51.324 1.741 -49.232 1.00 77.44 208 GLU A O 1
ATOM 1517 N N . ALA A 1 209 ? 49.572 2.278 -47.947 1.00 75.19 209 ALA A N 1
ATOM 1518 C CA . ALA A 1 209 ? 50.279 2.065 -46.687 1.00 75.19 209 ALA A CA 1
ATOM 1519 C C . ALA A 1 209 ? 50.694 0.596 -46.506 1.00 75.19 209 ALA A C 1
ATOM 1521 O O . ALA A 1 209 ? 51.831 0.323 -46.116 1.00 75.19 209 ALA A O 1
ATOM 1522 N N . TRP A 1 210 ? 49.819 -0.357 -46.841 1.00 74.56 210 TRP A N 1
ATOM 1523 C CA . TRP A 1 210 ? 50.137 -1.785 -46.788 1.00 74.56 210 TRP A CA 1
ATOM 1524 C C . TRP A 1 210 ? 51.249 -2.168 -47.768 1.00 74.56 210 TRP A C 1
ATOM 1526 O O . TRP A 1 210 ? 52.189 -2.872 -47.391 1.00 74.56 210 TRP A O 1
ATOM 1536 N N . ARG A 1 211 ? 51.200 -1.659 -49.008 1.00 79.62 211 ARG A N 1
ATOM 1537 C CA . ARG A 1 211 ? 52.266 -1.873 -50.000 1.00 79.62 211 ARG A CA 1
ATOM 1538 C C . ARG A 1 211 ? 53.623 -1.419 -49.456 1.00 79.62 211 ARG A C 1
ATOM 1540 O O . ARG A 1 211 ? 54.564 -2.211 -49.431 1.00 79.62 211 ARG A O 1
ATOM 1547 N N . ARG A 1 212 ? 53.692 -0.198 -48.919 1.00 73.88 212 ARG A N 1
ATOM 1548 C CA . ARG A 1 212 ? 54.939 0.393 -48.401 1.00 73.88 212 ARG A CA 1
ATOM 1549 C C . ARG A 1 212 ? 55.463 -0.269 -47.130 1.00 73.88 212 ARG A C 1
ATOM 1551 O O . ARG A 1 212 ? 56.669 -0.397 -46.942 1.00 73.88 212 ARG A O 1
ATOM 1558 N N . LEU A 1 213 ? 54.576 -0.642 -46.211 1.00 63.69 213 LEU A N 1
ATOM 1559 C CA . LEU A 1 213 ? 54.985 -1.143 -44.895 1.00 63.69 213 LEU A CA 1
ATOM 1560 C C . LEU A 1 213 ? 55.204 -2.654 -44.877 1.00 63.69 213 LEU A C 1
ATOM 1562 O O . LEU A 1 213 ? 56.035 -3.131 -44.102 1.00 63.69 213 LEU A O 1
ATOM 1566 N N . VAL A 1 214 ? 54.480 -3.395 -45.717 1.00 73.88 214 VAL A N 1
ATOM 1567 C CA . VAL A 1 214 ? 54.489 -4.860 -45.724 1.00 73.88 214 VAL A CA 1
ATOM 1568 C C . VAL A 1 214 ? 55.149 -5.390 -46.987 1.00 73.88 214 VAL A C 1
ATOM 1570 O O . VAL A 1 214 ? 56.170 -6.069 -46.890 1.00 73.88 214 VAL A O 1
ATOM 1573 N N . LEU A 1 215 ? 54.626 -5.069 -48.174 1.00 80.56 215 LEU A N 1
ATOM 1574 C CA . LEU A 1 215 ? 55.110 -5.694 -49.411 1.00 80.56 215 LEU A CA 1
ATOM 1575 C C . LEU A 1 215 ? 56.541 -5.287 -49.762 1.00 80.56 215 LEU A C 1
ATOM 1577 O O . LEU A 1 215 ? 57.306 -6.133 -50.220 1.00 80.56 215 LEU A O 1
ATOM 1581 N N . ASP A 1 216 ? 56.934 -4.037 -49.518 1.00 80.12 216 ASP A N 1
ATOM 1582 C CA . ASP A 1 216 ? 58.302 -3.543 -49.758 1.00 80.12 216 ASP A CA 1
ATOM 1583 C C . ASP A 1 216 ? 59.366 -4.178 -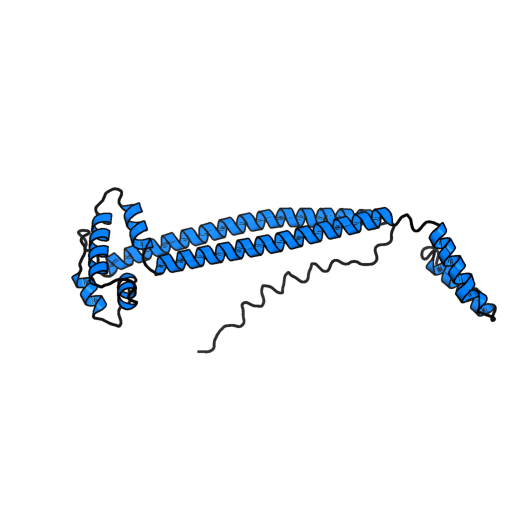48.865 1.00 80.12 216 ASP A C 1
ATOM 1585 O O . ASP A 1 216 ? 60.553 -4.142 -49.185 1.00 80.12 216 ASP A O 1
ATOM 1589 N N . ARG A 1 217 ? 58.949 -4.837 -47.781 1.00 75.50 217 ARG A N 1
ATOM 1590 C CA . ARG A 1 217 ? 59.850 -5.542 -46.865 1.00 75.50 217 ARG A CA 1
ATOM 1591 C C . ARG A 1 217 ? 59.958 -7.039 -47.153 1.00 75.50 217 ARG A C 1
ATOM 1593 O O . ARG A 1 217 ? 60.756 -7.721 -46.514 1.00 75.50 217 ARG A O 1
ATOM 1600 N N . ILE A 1 218 ? 59.183 -7.566 -48.103 1.00 80.19 218 ILE A N 1
ATOM 1601 C CA . ILE A 1 218 ? 59.206 -8.985 -48.467 1.00 80.19 218 ILE A CA 1
ATOM 1602 C C . ILE A 1 218 ? 60.129 -9.187 -49.673 1.00 80.19 218 ILE A C 1
ATOM 1604 O O . ILE A 1 218 ? 59.753 -8.946 -50.816 1.00 80.19 218 ILE A O 1
ATOM 1608 N N . THR A 1 219 ? 61.336 -9.698 -49.426 1.00 83.94 219 THR A N 1
ATOM 1609 C CA . THR A 1 219 ? 62.347 -9.951 -50.471 1.00 83.94 219 THR A CA 1
ATOM 1610 C C . THR A 1 219 ? 62.055 -11.199 -51.315 1.00 83.94 219 THR A C 1
ATOM 1612 O O . THR A 1 219 ? 62.590 -11.350 -52.409 1.00 83.94 219 THR A O 1
ATOM 1615 N N . ASN A 1 220 ? 61.220 -12.119 -50.815 1.00 90.44 220 ASN A N 1
ATOM 1616 C CA . ASN A 1 220 ? 60.863 -13.347 -51.528 1.00 90.44 220 ASN A CA 1
ATOM 1617 C C . ASN A 1 220 ? 59.653 -13.104 -52.459 1.00 90.44 220 ASN A C 1
ATOM 1619 O O . ASN A 1 220 ? 58.563 -12.816 -51.956 1.00 90.44 220 ASN A O 1
ATOM 1623 N N . PRO A 1 221 ? 59.793 -13.288 -53.786 1.00 83.50 221 PRO A N 1
ATOM 1624 C CA . PRO A 1 221 ? 58.749 -12.941 -54.752 1.00 83.50 221 PRO A CA 1
ATOM 1625 C C . PRO A 1 221 ? 57.475 -13.783 -54.607 1.00 83.50 221 PRO A C 1
ATOM 1627 O O . PRO A 1 221 ? 56.377 -13.254 -54.754 1.00 83.50 221 PRO A O 1
ATOM 1630 N N . ALA A 1 222 ? 57.589 -15.064 -54.239 1.00 84.19 222 ALA A N 1
ATOM 1631 C CA . ALA A 1 222 ? 56.426 -15.930 -54.042 1.00 84.19 222 ALA A CA 1
ATOM 1632 C C . ALA A 1 222 ? 55.611 -15.524 -52.801 1.00 84.19 222 ALA A C 1
ATOM 1634 O O . ALA A 1 222 ? 54.383 -15.541 -52.822 1.00 84.19 222 ALA A O 1
ATOM 1635 N N . ARG A 1 223 ? 56.287 -15.100 -51.722 1.00 71.69 223 ARG A N 1
ATOM 1636 C CA . ARG A 1 223 ? 55.615 -14.599 -50.508 1.00 71.69 223 ARG A CA 1
ATOM 1637 C C . ARG A 1 223 ? 54.983 -13.226 -50.719 1.00 71.69 223 ARG A C 1
ATOM 1639 O O . ARG A 1 223 ? 53.936 -12.954 -50.142 1.00 71.69 223 ARG A O 1
ATOM 1646 N N . ARG A 1 224 ? 55.602 -12.380 -51.547 1.00 84.25 224 ARG A N 1
ATOM 1647 C CA . ARG A 1 224 ? 55.058 -11.070 -51.915 1.00 84.25 224 ARG A CA 1
ATOM 1648 C C . ARG A 1 224 ? 53.761 -11.217 -52.714 1.00 84.25 224 ARG A C 1
ATOM 1650 O O . ARG A 1 224 ? 52.763 -10.624 -52.328 1.00 84.25 224 ARG A O 1
ATOM 1657 N N . ALA A 1 225 ? 53.751 -12.086 -53.728 1.00 82.25 225 ALA A N 1
ATOM 1658 C CA . ALA A 1 225 ? 52.555 -12.379 -54.520 1.00 82.25 225 ALA A CA 1
ATOM 1659 C C . ALA A 1 225 ? 51.408 -12.953 -53.666 1.00 82.25 225 ALA A C 1
ATOM 1661 O O . ALA A 1 225 ? 50.260 -12.547 -53.812 1.00 82.25 225 ALA A O 1
ATOM 1662 N N . ALA A 1 226 ? 51.713 -13.844 -52.714 1.00 80.12 226 ALA A N 1
ATOM 1663 C CA . ALA A 1 226 ? 50.706 -14.370 -51.790 1.00 80.12 226 ALA A CA 1
ATOM 1664 C C . ALA A 1 226 ? 50.116 -13.284 -50.865 1.00 80.12 226 ALA A C 1
ATOM 1666 O O . ALA A 1 226 ? 48.921 -13.301 -50.585 1.00 80.12 226 ALA A O 1
ATOM 1667 N N . ALA A 1 227 ? 50.929 -12.329 -50.401 1.00 76.25 227 ALA A N 1
ATOM 1668 C CA . ALA A 1 227 ? 50.466 -11.220 -49.564 1.00 76.25 227 ALA A CA 1
ATOM 1669 C C . ALA A 1 227 ? 49.640 -10.179 -50.346 1.00 76.25 227 ALA A C 1
ATOM 1671 O O . ALA A 1 227 ? 48.711 -9.597 -49.787 1.00 76.25 227 ALA A O 1
ATOM 1672 N N . GLU A 1 228 ? 49.950 -9.957 -51.626 1.00 82.44 228 GLU A N 1
ATOM 1673 C CA . GLU A 1 228 ? 49.135 -9.143 -52.541 1.00 82.44 228 GLU A CA 1
ATOM 1674 C C . GLU A 1 228 ? 47.766 -9.772 -52.787 1.00 82.44 228 GLU A C 1
ATOM 1676 O O . GLU A 1 228 ? 46.745 -9.090 -52.707 1.00 82.44 228 GLU A O 1
ATOM 1681 N N . GLU A 1 229 ? 47.738 -11.082 -53.021 1.00 80.50 229 GLU A N 1
ATOM 1682 C CA . GLU A 1 229 ? 46.496 -11.819 -53.225 1.00 80.50 229 GLU A CA 1
ATOM 1683 C C . GLU A 1 229 ? 45.624 -11.818 -51.962 1.00 80.50 229 GLU A C 1
ATOM 1685 O O . GLU A 1 229 ? 44.411 -11.635 -52.033 1.00 80.50 229 GLU A O 1
ATOM 1690 N N . LEU A 1 230 ? 46.240 -11.924 -50.783 1.00 75.75 230 LEU A N 1
ATOM 1691 C CA . LEU A 1 230 ? 45.534 -11.852 -49.505 1.00 75.75 230 LEU A CA 1
ATOM 1692 C C . LEU A 1 230 ? 44.939 -10.454 -49.260 1.00 75.75 230 LEU A C 1
ATOM 1694 O O . LEU A 1 230 ? 43.796 -10.349 -48.820 1.00 75.75 230 LEU A O 1
ATOM 1698 N N . LEU A 1 231 ? 45.660 -9.381 -49.613 1.00 76.56 231 LEU A N 1
ATOM 1699 C CA . LEU A 1 231 ? 45.119 -8.016 -49.588 1.00 76.56 231 LEU A CA 1
ATOM 1700 C C . LEU A 1 231 ? 43.921 -7.872 -50.542 1.00 76.56 231 LEU A C 1
ATOM 1702 O O . LEU A 1 231 ? 42.914 -7.274 -50.170 1.00 76.56 231 LEU A O 1
ATOM 1706 N N . ARG A 1 232 ? 44.005 -8.448 -51.748 1.00 77.75 232 ARG A N 1
ATOM 1707 C CA . ARG A 1 232 ? 42.918 -8.438 -52.739 1.00 77.75 232 ARG A CA 1
ATOM 1708 C C . ARG A 1 232 ? 41.660 -9.135 -52.213 1.00 77.75 232 ARG A C 1
ATOM 1710 O O . ARG A 1 232 ? 40.567 -8.598 -52.358 1.00 77.75 232 ARG A O 1
ATOM 1717 N N . LEU A 1 233 ? 41.817 -10.298 -51.581 1.00 72.75 233 LEU A N 1
ATOM 1718 C CA . LEU A 1 233 ? 40.712 -11.075 -51.005 1.00 72.75 233 LEU A CA 1
ATOM 1719 C C . LEU A 1 233 ? 40.060 -10.381 -49.800 1.00 72.75 233 LEU A C 1
ATOM 1721 O O . LEU A 1 233 ? 38.851 -10.480 -49.620 1.00 72.75 233 LEU A O 1
ATOM 1725 N N . LEU A 1 234 ? 40.839 -9.662 -48.985 1.00 63.44 234 LEU A N 1
ATOM 1726 C CA . LEU A 1 234 ? 40.314 -8.913 -47.837 1.00 63.44 234 LEU A CA 1
ATOM 1727 C C . LEU A 1 234 ? 39.483 -7.690 -48.247 1.00 63.44 234 LEU A C 1
ATOM 1729 O O . LEU A 1 234 ? 38.561 -7.316 -47.527 1.00 63.44 234 LEU A O 1
ATOM 1733 N N . LEU A 1 235 ? 39.813 -7.069 -49.380 1.00 66.31 235 LEU A N 1
ATOM 1734 C CA . LEU A 1 235 ? 39.139 -5.864 -49.872 1.00 66.31 235 LEU A CA 1
ATOM 1735 C C . LEU A 1 235 ? 37.923 -6.174 -50.755 1.00 66.31 235 LEU A C 1
ATOM 1737 O O . LEU A 1 235 ? 37.016 -5.353 -50.850 1.00 66.31 235 LEU A O 1
ATOM 1741 N N . ASP A 1 236 ? 37.863 -7.366 -51.354 1.00 63.09 236 ASP A N 1
ATOM 1742 C CA . ASP A 1 236 ? 36.700 -7.836 -52.114 1.00 63.09 236 ASP A CA 1
ATOM 1743 C C . ASP A 1 236 ? 36.363 -9.305 -51.778 1.00 63.09 236 ASP A C 1
ATOM 1745 O O . ASP A 1 236 ? 36.578 -10.212 -52.592 1.00 63.09 236 ASP A O 1
ATOM 1749 N N . PRO A 1 237 ? 35.822 -9.574 -50.573 1.00 50.19 237 PRO A N 1
ATOM 1750 C CA . PRO A 1 237 ? 35.550 -10.935 -50.106 1.00 50.19 237 PRO A CA 1
ATOM 1751 C C . PRO A 1 237 ? 34.418 -11.640 -50.876 1.00 50.19 237 PRO A C 1
ATOM 1753 O O . PRO A 1 237 ? 34.202 -12.832 -50.682 1.00 50.19 237 PRO A O 1
ATOM 1756 N N . GLY A 1 238 ? 33.687 -10.929 -51.746 1.00 43.12 238 GLY A N 1
ATOM 1757 C CA . GLY A 1 238 ? 32.593 -11.474 -52.559 1.00 43.12 238 GLY A CA 1
ATOM 1758 C C . GLY A 1 238 ? 33.014 -12.058 -53.914 1.00 43.12 238 GLY A C 1
ATOM 1759 O O . GLY A 1 238 ? 32.152 -12.539 -54.648 1.00 43.12 238 GLY A O 1
ATOM 1760 N N . ARG A 1 239 ? 34.306 -11.998 -54.270 1.00 45.91 239 ARG A N 1
ATOM 1761 C CA . ARG A 1 239 ? 34.876 -12.557 -55.515 1.00 45.91 239 ARG A CA 1
ATOM 1762 C C . ARG A 1 239 ? 35.846 -13.728 -55.288 1.00 45.91 239 ARG A C 1
ATOM 1764 O O . ARG A 1 239 ? 36.576 -14.085 -56.216 1.00 45.91 239 ARG A O 1
ATOM 1771 N N . ALA A 1 240 ? 35.879 -14.274 -54.073 1.00 43.94 240 ALA A N 1
ATOM 1772 C CA . ALA A 1 240 ? 36.663 -15.452 -53.700 1.00 43.94 240 ALA A CA 1
ATOM 1773 C C . ALA A 1 240 ? 35.890 -16.752 -53.960 1.00 43.94 240 ALA A C 1
ATOM 1775 O O . ALA A 1 240 ? 34.674 -16.776 -53.662 1.00 43.94 240 ALA A O 1
#